Protein AF-A0A2J8NQ14-F1 (afdb_monomer)

Sequence (183 aa):
GMSDPRAGGDATDSSQTALDNKASLLHSMPTHSSPRSRDYNPYNYSDSISPFNKSALKEAMFDDDADQFPDDLSLDHSDLVAELLKELSNHNERVEERKIALYELMKLTQEESFSVWDEHFKTILLLLLETLGDKEPTIRALALKVLREILRHQPARFKNYAELTVMKTLEAHKDPHKEVDTQ

Structure (mmCIF, N/CA/C/O backbone):
data_AF-A0A2J8NQ14-F1
#
_entry.id   AF-A0A2J8NQ14-F1
#
loop_
_atom_site.group_PDB
_atom_site.id
_atom_site.type_symbol
_atom_site.label_atom_id
_atom_site.label_alt_id
_atom_site.label_comp_id
_atom_site.label_asym_id
_atom_site.label_entity_id
_atom_site.label_seq_id
_atom_site.pdbx_PDB_ins_code
_atom_site.Cartn_x
_atom_site.Cartn_y
_atom_site.Cartn_z
_atom_site.occupancy
_atom_site.B_iso_or_equiv
_atom_site.auth_seq_id
_atom_site.auth_comp_id
_atom_site.auth_asym_id
_atom_site.auth_atom_id
_atom_site.pdbx_PDB_model_num
ATOM 1 N N . GLY A 1 1 ? -56.541 -23.244 -38.884 1.00 39.00 1 GLY A N 1
ATOM 2 C CA . GLY A 1 1 ? -56.784 -22.861 -40.282 1.00 39.00 1 GLY A CA 1
ATOM 3 C C . GLY A 1 1 ? -55.466 -22.438 -40.870 1.00 39.00 1 GLY A C 1
ATOM 4 O O . GLY A 1 1 ? -54.874 -21.505 -40.349 1.00 39.00 1 GLY A O 1
ATOM 5 N N . MET A 1 2 ? -54.982 -23.198 -41.849 1.00 44.19 2 MET A N 1
ATOM 6 C CA . MET A 1 2 ? -53.813 -22.869 -42.659 1.00 44.19 2 MET A CA 1
ATOM 7 C C . MET A 1 2 ? -54.077 -21.640 -43.531 1.00 44.19 2 MET A C 1
ATOM 9 O O . MET A 1 2 ? -55.190 -21.515 -44.035 1.00 44.19 2 MET A O 1
ATOM 13 N N . SER A 1 3 ? -53.028 -20.856 -43.796 1.00 42.38 3 SER A N 1
ATOM 14 C CA . SER A 1 3 ? -52.685 -20.403 -45.154 1.00 42.38 3 SER A CA 1
ATOM 15 C C . SER A 1 3 ? -51.372 -19.610 -45.157 1.00 42.38 3 SER A C 1
ATOM 17 O O . SER A 1 3 ? -51.338 -18.458 -44.735 1.00 42.38 3 SER A O 1
ATOM 19 N N . ASP A 1 4 ? -50.321 -20.252 -45.665 1.00 43.66 4 ASP A N 1
ATOM 20 C CA . ASP A 1 4 ? -49.254 -19.627 -46.462 1.00 43.66 4 ASP A CA 1
ATOM 21 C C . ASP A 1 4 ? -49.759 -19.562 -47.924 1.00 43.66 4 ASP A C 1
ATOM 23 O O . ASP A 1 4 ? -50.559 -20.435 -48.298 1.00 43.66 4 ASP A O 1
ATOM 27 N N . PRO A 1 5 ? -49.350 -18.583 -48.762 1.00 53.75 5 PRO A N 1
ATOM 28 C CA . PRO A 1 5 ? -48.254 -18.891 -49.691 1.00 53.75 5 PRO A CA 1
ATOM 29 C C . PRO A 1 5 ? -47.369 -17.699 -50.141 1.00 53.75 5 PRO A C 1
ATOM 31 O O . PRO A 1 5 ? -47.826 -16.703 -50.692 1.00 53.75 5 PRO A O 1
ATOM 34 N N . ARG A 1 6 ? -46.055 -17.895 -50.010 1.00 45.25 6 ARG A N 1
ATOM 35 C CA . ARG A 1 6 ? -44.965 -17.717 -51.002 1.00 45.25 6 ARG A CA 1
ATOM 36 C C . ARG A 1 6 ? -45.265 -17.031 -52.365 1.00 45.25 6 ARG A C 1
ATOM 38 O O . ARG A 1 6 ? -45.856 -17.644 -53.249 1.00 45.25 6 ARG A O 1
ATOM 45 N N . ALA A 1 7 ? -44.623 -15.879 -52.596 1.00 42.41 7 ALA A N 1
ATOM 46 C CA . ALA A 1 7 ? -44.039 -15.377 -53.863 1.00 42.41 7 ALA A CA 1
ATOM 47 C C . ALA A 1 7 ? -43.125 -14.179 -53.489 1.00 42.41 7 ALA A C 1
ATOM 49 O O . ALA A 1 7 ? -43.534 -13.380 -52.661 1.00 42.41 7 ALA A O 1
ATOM 50 N N . GLY A 1 8 ? -41.881 -13.960 -53.923 1.00 37.38 8 GLY A N 1
ATOM 51 C CA . GLY A 1 8 ? -41.098 -14.458 -55.049 1.00 37.38 8 GLY A CA 1
ATOM 52 C C . GLY A 1 8 ? -40.566 -13.257 -55.854 1.00 37.38 8 GLY A C 1
ATOM 53 O O . GLY A 1 8 ? -41.328 -12.714 -56.642 1.00 37.38 8 GLY A O 1
ATOM 54 N N . GLY A 1 9 ? -39.283 -12.895 -55.676 1.00 35.97 9 GLY A N 1
ATOM 55 C CA . GLY A 1 9 ? -38.527 -11.898 -56.475 1.00 35.97 9 GLY A CA 1
ATOM 56 C C . GLY A 1 9 ? -38.680 -10.446 -55.994 1.00 35.97 9 GLY A C 1
ATOM 57 O O . GLY A 1 9 ? -39.693 -10.107 -55.403 1.00 35.97 9 GLY A O 1
ATOM 58 N N . ASP A 1 10 ? -37.750 -9.514 -56.171 1.00 37.16 10 ASP A N 1
ATOM 59 C CA . ASP A 1 10 ? -36.418 -9.466 -56.782 1.00 37.16 10 ASP A CA 1
ATOM 60 C C . ASP A 1 10 ? -35.735 -8.181 -56.244 1.00 37.16 10 ASP A C 1
ATOM 62 O O . ASP A 1 10 ? -36.384 -7.329 -55.636 1.00 37.16 10 ASP A O 1
ATOM 66 N N . ALA A 1 11 ? -34.426 -8.093 -56.430 1.00 43.81 11 ALA A N 1
ATOM 67 C CA . ALA A 1 11 ? -33.472 -7.079 -56.001 1.00 43.81 11 ALA A CA 1
ATOM 68 C C . ALA A 1 11 ? -33.943 -5.611 -55.916 1.00 43.81 11 ALA A C 1
ATOM 70 O O . ALA A 1 11 ? -34.445 -5.052 -56.887 1.00 43.81 11 ALA A O 1
ATOM 71 N N . THR A 1 12 ? -33.549 -4.929 -54.831 1.00 46.28 12 THR A N 1
ATOM 72 C CA . THR A 1 12 ? -33.036 -3.550 -54.915 1.00 46.28 12 THR A CA 1
ATOM 73 C C . THR A 1 12 ? -31.874 -3.351 -53.945 1.00 46.28 12 THR A C 1
ATOM 75 O O . THR A 1 12 ? -32.014 -3.470 -52.730 1.00 46.28 12 THR A O 1
ATOM 78 N N . ASP A 1 13 ? -30.735 -3.066 -54.560 1.00 41.72 13 ASP A N 1
ATOM 79 C CA . ASP A 1 13 ? -29.428 -2.678 -54.051 1.00 41.72 13 ASP A CA 1
ATOM 80 C C . ASP A 1 13 ? -29.506 -1.601 -52.950 1.00 41.72 13 ASP A C 1
ATOM 82 O O . ASP A 1 13 ? -29.883 -0.455 -53.196 1.00 41.72 13 ASP A O 1
ATOM 86 N N . SER A 1 14 ? -29.161 -1.977 -51.714 1.00 43.03 14 SER A N 1
ATOM 87 C CA . SER A 1 14 ? -28.943 -1.026 -50.623 1.00 43.03 14 SER A CA 1
ATOM 88 C C . SER A 1 14 ? -27.528 -0.485 -50.778 1.00 43.03 14 SER A C 1
ATOM 90 O O . SER A 1 14 ? -26.556 -1.092 -50.329 1.00 43.03 14 SER A O 1
ATOM 92 N N . SER A 1 15 ? -27.424 0.653 -51.457 1.00 46.12 15 SER A N 1
ATOM 93 C CA . SER A 1 15 ? -26.173 1.363 -51.680 1.00 46.12 15 SER A CA 1
ATOM 94 C C . SER A 1 15 ? -25.494 1.712 -50.353 1.00 46.12 15 SER A C 1
ATOM 96 O O . SER A 1 15 ? -25.900 2.616 -49.626 1.00 46.12 15 SER A O 1
ATOM 98 N N . GLN A 1 16 ? -24.461 0.932 -50.049 1.00 49.94 16 GLN A N 1
ATOM 99 C CA . GLN A 1 16 ? -23.164 1.329 -49.517 1.00 49.94 16 GLN A CA 1
ATOM 100 C C . GLN A 1 16 ? -23.079 2.781 -48.994 1.00 49.94 16 GLN A C 1
ATOM 102 O O . GLN A 1 16 ? -22.789 3.712 -49.745 1.00 49.94 16 GLN A O 1
ATOM 107 N N . THR A 1 17 ? -23.220 2.979 -47.682 1.00 49.88 17 THR A N 1
ATOM 108 C CA . THR A 1 17 ? -22.654 4.161 -47.016 1.00 49.88 17 THR A CA 1
ATOM 109 C C . THR A 1 17 ? -21.134 4.018 -47.034 1.00 49.88 17 THR A C 1
ATOM 111 O O . THR A 1 17 ? -20.556 3.263 -46.249 1.00 49.88 17 THR A O 1
ATOM 114 N N . ALA A 1 18 ? -20.502 4.668 -48.010 1.00 47.50 18 ALA A N 1
ATOM 115 C CA . ALA A 1 18 ? -19.058 4.736 -48.156 1.00 47.50 18 ALA A CA 1
ATOM 116 C C . ALA A 1 18 ? -18.426 5.489 -46.975 1.00 47.50 18 ALA A C 1
ATOM 118 O O . ALA A 1 18 ? -18.949 6.483 -46.482 1.00 47.50 18 ALA A O 1
ATOM 119 N N . LEU A 1 19 ? -17.297 4.957 -46.519 1.00 55.38 19 LEU A N 1
ATOM 120 C CA . LEU A 1 19 ? -16.451 5.498 -45.468 1.00 55.38 19 LEU A CA 1
ATOM 121 C C . LEU A 1 19 ? -15.740 6.757 -45.983 1.00 55.38 19 LEU A C 1
ATOM 123 O O . LEU A 1 19 ? -14.807 6.652 -46.778 1.00 55.38 19 LEU A O 1
ATOM 127 N N . ASP A 1 20 ? -16.121 7.932 -45.488 1.00 52.69 20 ASP A N 1
ATOM 128 C CA . ASP A 1 20 ? -15.384 9.178 -45.723 1.00 52.69 20 ASP A CA 1
ATOM 129 C C . ASP A 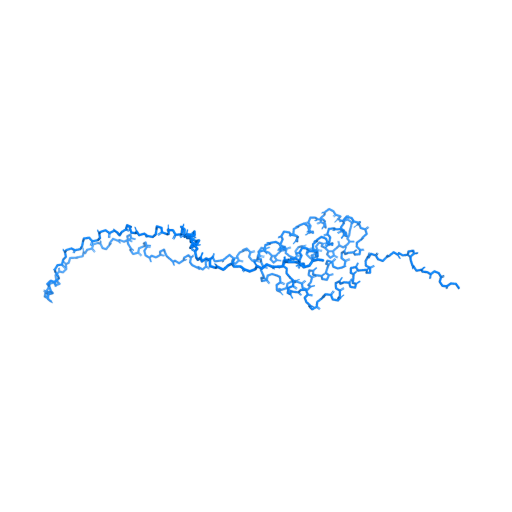1 20 ? -14.167 9.284 -44.787 1.00 52.69 20 ASP A C 1
ATOM 131 O O . ASP A 1 20 ? -14.058 10.176 -43.951 1.00 52.69 20 ASP A O 1
ATOM 135 N N . ASN A 1 21 ? -13.208 8.369 -44.948 1.00 52.16 21 ASN A N 1
ATOM 136 C CA . ASN A 1 21 ? -11.845 8.542 -44.443 1.00 52.16 21 ASN A CA 1
ATOM 137 C C . ASN A 1 21 ? -10.983 9.139 -45.556 1.00 52.16 21 ASN A C 1
ATOM 139 O O . ASN A 1 21 ? -10.156 8.455 -46.162 1.00 52.16 21 ASN A O 1
ATOM 143 N N . LYS A 1 22 ? -11.167 10.432 -45.842 1.00 49.19 22 LYS A N 1
ATOM 144 C CA . LYS A 1 22 ? -10.236 11.159 -46.707 1.00 49.19 22 LYS A CA 1
ATOM 145 C C . LYS A 1 22 ? -9.132 11.776 -45.856 1.00 49.19 22 LYS A C 1
ATOM 147 O O . LYS A 1 22 ? -9.208 12.917 -45.411 1.00 49.19 22 LYS A O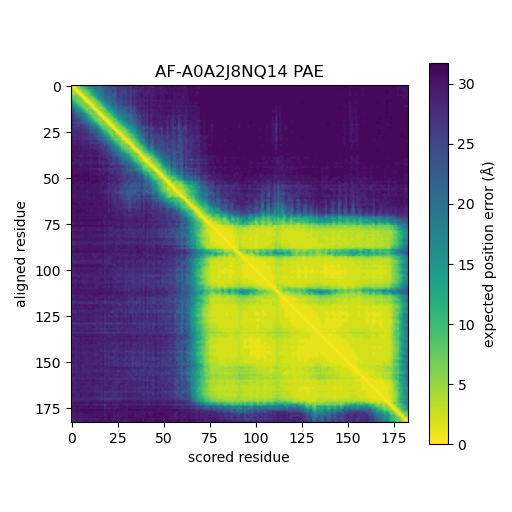 1
ATOM 152 N N . ALA A 1 23 ? -8.093 10.975 -45.646 1.00 51.62 23 ALA A N 1
ATOM 153 C CA . ALA A 1 23 ? -6.773 11.455 -45.292 1.00 51.62 23 ALA A CA 1
ATOM 154 C C . ALA A 1 23 ? -6.333 12.509 -46.324 1.00 51.62 23 ALA A C 1
ATOM 156 O O . ALA A 1 23 ? -5.994 12.172 -47.457 1.00 51.62 23 ALA A O 1
ATOM 157 N N . SER A 1 24 ? -6.317 13.784 -45.934 1.00 50.00 24 SER A N 1
ATOM 158 C CA . SER A 1 24 ? -5.508 14.803 -46.610 1.00 50.00 24 SER A CA 1
ATOM 159 C C . SER A 1 24 ? -4.048 14.613 -46.201 1.00 50.00 24 SER A C 1
ATOM 161 O O . SER A 1 24 ? -3.457 15.426 -45.502 1.00 50.00 24 SER A O 1
ATOM 163 N N . LEU A 1 25 ? -3.458 13.502 -46.631 1.00 55.62 25 LEU A N 1
ATOM 164 C CA . LEU A 1 25 ? -2.046 13.497 -46.974 1.00 55.62 25 LEU A CA 1
ATOM 165 C C . LEU A 1 25 ? -1.989 14.120 -48.359 1.00 55.62 25 LEU A C 1
ATOM 167 O O . LEU A 1 25 ? -2.663 13.604 -49.238 1.00 55.62 25 LEU A O 1
ATOM 171 N N . LEU A 1 26 ? -1.266 15.226 -48.530 1.00 55.34 26 LEU A N 1
ATOM 172 C CA . LEU A 1 26 ? -0.371 15.476 -49.667 1.00 55.34 26 LEU A CA 1
ATOM 173 C C . LEU A 1 26 ? 0.168 16.926 -49.628 1.00 55.34 26 LEU A C 1
ATOM 175 O O . LEU A 1 26 ? -0.521 17.879 -49.971 1.00 55.34 26 LEU A O 1
ATOM 179 N N . HIS A 1 27 ? 1.461 17.008 -49.294 1.00 43.50 27 HIS A N 1
ATOM 180 C CA . HIS A 1 27 ? 2.500 17.813 -49.952 1.00 43.50 27 HIS A CA 1
ATOM 181 C C . HIS A 1 27 ? 2.498 19.350 -49.830 1.00 43.50 27 HIS A C 1
ATOM 183 O O . HIS A 1 27 ? 1.957 20.054 -50.678 1.00 43.50 27 HIS A O 1
ATOM 189 N N . SER A 1 28 ? 3.351 19.874 -48.941 1.00 45.44 28 SER A N 1
ATOM 190 C CA . SER A 1 28 ? 4.257 20.960 -49.338 1.00 45.44 28 SER A CA 1
ATOM 191 C C . SER A 1 28 ? 5.690 20.416 -49.356 1.00 45.44 28 SER A C 1
ATOM 193 O O . SER A 1 28 ? 6.312 20.149 -48.333 1.00 45.44 28 SER A O 1
ATOM 195 N N . MET A 1 29 ? 6.197 20.153 -50.558 1.00 55.50 29 MET A N 1
ATOM 196 C CA . MET A 1 29 ? 7.618 19.894 -50.774 1.00 55.50 29 MET A CA 1
ATOM 197 C C . MET A 1 29 ? 8.327 21.254 -50.829 1.00 55.50 29 MET A C 1
ATOM 199 O O . MET A 1 29 ? 7.895 22.102 -51.616 1.00 55.50 29 MET A O 1
ATOM 203 N N . PRO A 1 30 ? 9.403 21.501 -50.061 1.00 48.00 30 PRO A N 1
ATOM 204 C CA . PRO A 1 30 ? 10.229 22.678 -50.274 1.00 48.00 30 PRO A CA 1
ATOM 205 C C . PRO A 1 30 ? 10.947 22.531 -51.615 1.00 48.00 30 PRO A C 1
ATOM 207 O O . PRO A 1 30 ? 11.667 21.562 -51.861 1.00 48.00 30 PRO A O 1
ATOM 210 N N . THR A 1 31 ? 10.750 23.497 -52.504 1.00 47.47 31 THR A N 1
ATOM 211 C CA . THR A 1 31 ? 11.467 23.603 -53.772 1.00 47.47 31 THR A CA 1
ATOM 212 C C . THR A 1 31 ? 12.950 23.878 -53.509 1.00 47.47 31 THR A C 1
ATOM 214 O O . THR A 1 31 ? 13.367 25.031 -53.427 1.00 47.47 31 THR A O 1
ATOM 217 N N . HIS A 1 32 ? 13.769 22.831 -53.394 1.00 46.06 32 HIS A N 1
ATOM 218 C CA . HIS A 1 32 ? 15.221 22.956 -53.508 1.00 46.06 32 HIS A CA 1
ATOM 219 C C . HIS A 1 32 ? 15.595 23.101 -54.985 1.00 46.06 32 HIS A C 1
ATOM 221 O O . HIS A 1 32 ? 15.871 22.133 -55.691 1.00 46.06 32 HIS A O 1
ATOM 227 N N . SER A 1 33 ? 15.609 24.341 -55.469 1.00 43.16 33 SER A N 1
ATOM 228 C CA . SER A 1 33 ? 16.285 24.688 -56.713 1.00 43.16 33 SER A CA 1
ATOM 229 C C . SER A 1 33 ? 17.796 24.552 -56.508 1.00 43.16 33 SER A C 1
ATOM 231 O O . SER A 1 33 ? 18.429 25.412 -55.897 1.00 43.16 33 SER A O 1
ATOM 233 N N . SER A 1 34 ? 18.369 23.465 -57.015 1.00 51.47 34 SER A N 1
ATOM 234 C CA . SER A 1 34 ? 19.812 23.281 -57.151 1.00 51.47 34 SER A CA 1
ATOM 235 C C . SER A 1 34 ? 20.180 23.439 -58.625 1.00 51.47 34 SER A C 1
ATOM 237 O O . SER A 1 34 ? 19.764 22.606 -59.430 1.00 51.47 34 SER A O 1
ATOM 239 N N . PRO A 1 35 ? 20.937 24.477 -59.023 1.00 51.56 35 PRO A N 1
ATOM 240 C CA . PRO A 1 35 ? 21.493 24.534 -60.358 1.00 51.56 35 PRO A CA 1
ATOM 241 C C . PRO A 1 35 ? 23.009 24.618 -60.253 1.00 51.56 35 PRO A C 1
ATOM 243 O O . PRO A 1 35 ? 23.566 25.712 -60.249 1.00 51.56 35 PRO A O 1
ATOM 246 N N . ARG A 1 36 ? 23.700 23.480 -60.174 1.00 53.09 36 ARG A N 1
ATOM 247 C CA . ARG A 1 36 ? 25.120 23.439 -60.543 1.00 53.09 36 ARG A CA 1
ATOM 248 C C . ARG A 1 36 ? 25.426 22.158 -61.300 1.00 53.09 36 ARG A C 1
ATOM 250 O O . ARG A 1 36 ? 25.658 21.111 -60.701 1.00 53.09 36 ARG A O 1
ATOM 257 N N . SER A 1 37 ? 25.439 22.279 -62.628 1.00 49.88 37 SER A N 1
ATOM 258 C CA . SER A 1 37 ? 26.222 21.420 -63.512 1.00 49.88 37 SER A CA 1
ATOM 259 C C . SER A 1 37 ? 27.626 21.315 -62.926 1.00 49.88 37 SER A C 1
ATOM 261 O O . SER A 1 37 ? 28.330 22.315 -62.787 1.00 49.88 37 SER A O 1
ATOM 263 N N . ARG A 1 38 ? 27.984 20.124 -62.453 1.00 57.12 38 ARG A N 1
ATOM 264 C CA . ARG A 1 38 ? 29.279 19.863 -61.836 1.00 57.12 38 ARG A CA 1
ATOM 265 C C . ARG A 1 38 ? 30.217 19.366 -62.926 1.00 57.12 38 ARG A C 1
ATOM 267 O O . ARG A 1 38 ? 30.407 1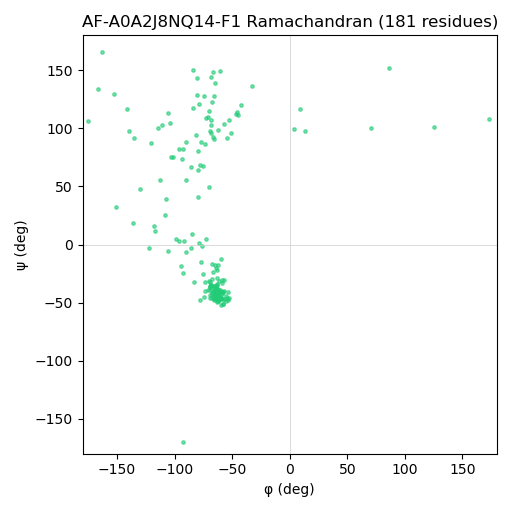8.164 -63.075 1.00 57.12 38 ARG A O 1
ATOM 274 N N . ASP A 1 39 ? 30.785 20.300 -63.679 1.00 50.91 39 ASP A N 1
ATOM 275 C CA . ASP A 1 39 ? 31.936 20.016 -64.532 1.00 50.91 39 ASP A CA 1
ATOM 276 C C . ASP A 1 39 ? 33.130 19.725 -63.612 1.00 50.91 39 ASP A C 1
ATOM 278 O O . ASP A 1 39 ? 33.635 20.596 -62.899 1.00 50.91 39 ASP A O 1
ATOM 282 N N . TYR A 1 40 ? 33.521 18.455 -63.530 1.00 47.72 40 TYR A N 1
ATOM 283 C CA . TYR A 1 40 ? 34.636 18.011 -62.700 1.00 47.72 40 TYR A CA 1
ATOM 284 C C . TYR A 1 40 ? 35.956 18.464 -63.339 1.00 47.72 40 TYR A C 1
ATOM 286 O O . TYR A 1 40 ? 36.354 17.938 -64.375 1.00 47.72 40 TYR A O 1
ATOM 294 N N . ASN A 1 41 ? 36.629 19.440 -62.722 1.00 48.75 41 ASN A N 1
ATOM 295 C CA . ASN A 1 41 ? 37.935 19.942 -63.153 1.00 48.75 41 ASN A CA 1
ATOM 296 C C . ASN A 1 41 ? 39.014 19.613 -62.088 1.00 48.75 41 ASN A C 1
ATOM 298 O O . ASN A 1 41 ? 39.086 20.304 -61.069 1.00 48.75 41 ASN A O 1
ATOM 302 N N . PRO A 1 42 ? 39.837 18.560 -62.279 1.00 51.22 42 PRO A N 1
ATOM 303 C CA . PRO A 1 42 ? 40.745 18.030 -61.254 1.00 51.22 42 PRO A CA 1
ATOM 304 C C . PRO A 1 42 ? 41.993 18.876 -60.931 1.00 51.22 42 PRO A C 1
ATOM 306 O O . PRO A 1 42 ? 42.812 18.440 -60.127 1.00 51.22 42 PRO A O 1
ATOM 309 N N . TYR A 1 43 ? 42.155 20.074 -61.504 1.00 47.22 43 TYR A N 1
ATOM 310 C CA . TYR A 1 43 ? 43.365 20.895 -61.321 1.00 47.22 43 TYR A CA 1
ATOM 311 C C . TYR A 1 43 ? 43.156 22.252 -60.635 1.00 47.22 43 TYR A C 1
ATOM 313 O O . TYR A 1 43 ? 44.083 23.055 -60.606 1.00 47.22 43 TYR A O 1
ATOM 321 N N . ASN A 1 44 ? 41.990 22.526 -60.041 1.00 50.31 44 ASN A N 1
ATOM 322 C CA . ASN A 1 44 ? 41.716 23.839 -59.440 1.00 50.31 44 ASN A CA 1
ATOM 323 C C . ASN A 1 44 ? 41.587 23.817 -57.908 1.00 50.31 44 ASN A C 1
ATOM 325 O O . ASN A 1 44 ? 40.585 24.265 -57.357 1.00 50.31 44 ASN A O 1
ATOM 329 N N . TYR A 1 45 ? 42.611 23.309 -57.221 1.00 49.38 45 TYR A N 1
ATOM 330 C CA . TYR A 1 45 ? 42.812 23.560 -55.790 1.00 49.38 45 TYR A CA 1
ATOM 331 C C . TYR A 1 45 ? 43.895 24.632 -55.623 1.00 49.38 45 TYR A C 1
ATOM 333 O O . TYR A 1 45 ? 45.041 24.343 -55.296 1.00 49.38 45 TYR A O 1
ATOM 341 N N . SER A 1 46 ? 43.535 25.889 -55.885 1.00 47.00 46 SER A N 1
ATOM 342 C CA . SER A 1 46 ? 44.273 27.025 -55.335 1.00 47.00 46 SER A CA 1
ATOM 343 C C . SER A 1 46 ? 43.452 27.605 -54.192 1.00 47.00 46 SER A C 1
ATOM 345 O O . SER A 1 46 ? 42.412 28.223 -54.413 1.00 47.00 46 SER A O 1
ATOM 347 N N . ASP A 1 47 ? 43.926 27.303 -52.991 1.00 52.41 47 ASP A N 1
ATOM 348 C CA . ASP A 1 47 ? 43.699 27.967 -51.714 1.00 52.41 47 ASP A CA 1
ATOM 349 C C . ASP A 1 47 ? 42.709 29.147 -51.727 1.00 52.41 47 ASP A C 1
ATOM 351 O O . ASP A 1 47 ? 43.032 30.288 -52.055 1.00 52.41 47 ASP A O 1
ATOM 355 N N . SER A 1 48 ? 41.480 28.869 -51.307 1.00 46.50 48 SER A N 1
ATOM 356 C CA . SER A 1 48 ? 40.580 29.896 -50.802 1.00 46.50 48 SER A CA 1
ATOM 357 C C . SER A 1 48 ? 39.937 29.343 -49.543 1.00 46.50 48 SER A C 1
ATOM 359 O O . SER A 1 48 ? 38.933 28.630 -49.596 1.00 46.50 48 SER A O 1
ATOM 361 N N . ILE A 1 49 ? 40.584 29.633 -48.415 1.00 56.16 49 ILE A N 1
ATOM 362 C CA . ILE A 1 49 ? 40.093 29.431 -47.054 1.00 56.16 49 ILE A CA 1
ATOM 363 C C . ILE A 1 49 ? 38.703 30.067 -46.963 1.00 56.16 49 ILE A C 1
ATOM 365 O O . ILE A 1 49 ? 38.546 31.274 -46.787 1.00 56.16 49 ILE A O 1
ATOM 369 N N . SER A 1 50 ? 37.678 29.239 -47.146 1.00 50.47 50 SER A N 1
ATOM 370 C CA . SER A 1 50 ? 36.299 29.600 -46.861 1.00 50.47 50 SER A CA 1
ATOM 371 C C . SER A 1 50 ? 36.147 29.582 -45.341 1.00 50.47 50 SER A C 1
ATOM 373 O O . SER A 1 50 ? 36.521 28.581 -44.719 1.00 50.47 50 SER A O 1
ATOM 375 N N . PRO A 1 51 ? 35.635 30.649 -44.702 1.00 48.12 51 PRO A N 1
ATOM 376 C CA . PRO A 1 51 ? 35.230 30.566 -43.315 1.00 48.12 51 PRO A CA 1
ATOM 377 C C . PRO A 1 51 ? 34.030 29.626 -43.283 1.00 48.12 51 PRO A C 1
ATOM 379 O O . PRO A 1 51 ? 32.891 30.039 -43.493 1.00 48.12 51 PRO A O 1
ATOM 382 N N . PHE A 1 52 ? 34.303 28.338 -43.065 1.00 53.38 52 PHE A N 1
ATOM 383 C CA . PHE A 1 52 ? 33.301 27.376 -42.645 1.00 53.38 52 PHE A CA 1
ATOM 384 C C . PHE A 1 52 ? 32.461 28.069 -41.584 1.00 53.38 52 PHE A C 1
ATOM 386 O O . PHE A 1 52 ? 33.000 28.567 -40.590 1.00 53.38 52 PHE A O 1
ATOM 393 N N . ASN A 1 53 ? 31.163 28.187 -41.854 1.00 54.06 53 ASN A N 1
ATOM 394 C CA . ASN A 1 53 ? 30.238 28.820 -40.940 1.00 54.06 53 ASN A CA 1
ATOM 395 C C . ASN A 1 53 ? 30.273 27.970 -39.668 1.00 54.06 53 ASN A C 1
ATOM 397 O O . ASN A 1 53 ? 29.697 26.885 -39.621 1.00 54.06 53 ASN A O 1
ATOM 401 N N . LYS A 1 54 ? 31.048 28.411 -38.668 1.00 53.47 54 LYS A N 1
ATOM 402 C CA . LYS A 1 54 ? 31.252 27.698 -37.398 1.00 53.47 54 LYS A CA 1
ATOM 403 C C . LYS A 1 54 ? 29.933 27.498 -36.647 1.00 53.47 54 LYS A C 1
ATOM 405 O O . LYS A 1 54 ? 29.897 26.722 -35.701 1.00 53.47 54 LYS A O 1
ATOM 410 N N . SER A 1 55 ? 28.865 28.174 -37.073 1.00 54.41 55 SER A N 1
ATOM 411 C CA . SER A 1 55 ? 27.496 27.901 -36.654 1.00 54.41 55 SER A CA 1
ATOM 412 C C . SER A 1 55 ? 27.001 26.530 -37.121 1.00 54.41 55 SER A C 1
ATOM 414 O O . SER A 1 55 ? 26.497 25.791 -36.293 1.00 54.41 55 SER A O 1
ATOM 416 N N . ALA A 1 56 ? 27.224 26.133 -38.378 1.00 56.94 56 ALA A N 1
ATOM 417 C CA . ALA A 1 56 ? 26.677 24.893 -38.941 1.00 56.94 56 ALA A CA 1
ATOM 418 C C . ALA A 1 56 ? 27.291 23.624 -38.323 1.00 56.94 56 ALA A C 1
ATOM 420 O O . ALA A 1 56 ? 26.600 22.631 -38.127 1.00 56.94 56 ALA A O 1
ATOM 421 N N . LEU A 1 57 ? 28.582 23.659 -37.967 1.00 58.31 57 LEU A N 1
ATOM 422 C CA . LEU A 1 57 ? 29.231 22.545 -37.264 1.00 58.31 57 LEU A CA 1
ATOM 423 C C . LEU A 1 57 ? 28.833 22.484 -35.779 1.00 58.31 57 LEU A C 1
ATOM 425 O O . LEU A 1 57 ? 28.879 21.417 -35.187 1.00 58.31 57 LEU A O 1
ATOM 429 N N . LYS A 1 58 ? 28.431 23.617 -35.185 1.00 52.59 58 LYS A N 1
ATOM 430 C CA . LYS A 1 58 ? 27.948 23.690 -33.798 1.00 52.59 58 LYS A CA 1
ATOM 431 C C . LYS A 1 58 ? 26.468 23.311 -33.685 1.00 52.59 58 LYS A C 1
ATOM 433 O O . LYS A 1 58 ? 26.074 22.740 -32.682 1.00 52.59 58 LYS A O 1
ATOM 438 N N . GLU A 1 59 ? 25.676 23.601 -34.713 1.00 53.16 59 GLU A N 1
ATOM 439 C CA . GLU A 1 59 ? 24.254 23.250 -34.827 1.00 53.16 59 GLU A CA 1
ATOM 440 C C . GLU A 1 59 ? 24.061 21.751 -35.103 1.00 53.16 59 GLU A C 1
ATOM 442 O O . GLU A 1 59 ? 23.14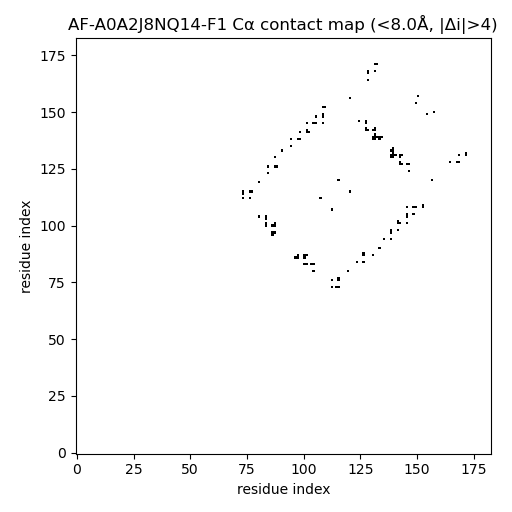9 21.146 -34.559 1.00 53.16 59 GLU A O 1
ATOM 447 N N . ALA A 1 60 ? 24.993 21.114 -35.822 1.00 54.00 60 ALA A N 1
ATOM 448 C CA . ALA A 1 60 ? 25.025 19.659 -36.005 1.00 54.00 60 ALA A CA 1
ATOM 449 C C . ALA A 1 60 ? 25.544 18.868 -34.780 1.00 54.00 60 ALA A C 1
ATOM 451 O O . ALA A 1 60 ? 25.617 17.644 -34.840 1.00 54.00 60 ALA A O 1
ATOM 452 N N . MET A 1 61 ? 25.932 19.544 -33.691 1.00 57.03 61 MET A N 1
ATOM 453 C CA . MET A 1 61 ? 26.277 18.910 -32.408 1.00 57.03 61 MET A CA 1
ATOM 454 C C . MET A 1 61 ? 25.119 18.945 -31.398 1.00 57.03 61 MET A C 1
ATOM 456 O O . MET A 1 61 ? 25.304 18.526 -30.260 1.00 57.03 61 MET A O 1
ATOM 460 N N . PHE A 1 62 ? 23.940 19.431 -31.795 1.00 58.12 62 PHE A N 1
ATOM 461 C CA . PHE A 1 62 ? 22.717 19.329 -31.001 1.00 58.12 62 PHE A CA 1
ATOM 462 C C . PHE A 1 62 ? 21.832 18.227 -31.576 1.00 58.12 62 PHE A C 1
ATOM 464 O O . PHE A 1 62 ? 20.860 18.503 -32.269 1.00 58.12 62 PHE A O 1
ATOM 471 N N . ASP A 1 63 ? 22.219 16.981 -31.318 1.00 57.31 63 ASP A N 1
ATOM 472 C CA . ASP A 1 63 ? 21.290 15.843 -31.359 1.00 57.31 63 ASP A CA 1
ATOM 473 C C . ASP A 1 63 ? 21.738 14.740 -30.378 1.00 57.31 63 ASP A C 1
ATOM 475 O O . ASP A 1 63 ? 21.569 13.551 -30.623 1.00 57.31 63 ASP A O 1
ATOM 479 N N . ASP A 1 64 ? 22.356 15.153 -29.263 1.00 52.88 64 ASP A N 1
ATOM 480 C CA . ASP A 1 64 ? 22.739 14.289 -28.133 1.00 52.88 64 ASP A CA 1
ATOM 481 C C . ASP A 1 64 ? 21.827 14.558 -26.921 1.00 52.88 64 ASP A C 1
ATOM 483 O O . ASP A 1 64 ? 22.267 14.625 -25.782 1.00 52.88 64 ASP A O 1
ATOM 487 N N . ASP A 1 65 ? 20.536 14.775 -27.188 1.00 57.31 65 ASP A N 1
ATOM 488 C CA . ASP A 1 65 ? 19.461 14.822 -26.182 1.00 57.31 65 ASP A CA 1
ATOM 489 C C . ASP A 1 65 ? 18.561 13.573 -26.297 1.00 57.31 65 ASP A C 1
ATOM 491 O O . ASP A 1 65 ? 17.383 13.585 -25.945 1.00 57.31 65 ASP A O 1
ATOM 495 N N . ALA A 1 66 ? 19.108 12.471 -26.821 1.00 56.84 66 ALA A N 1
ATOM 496 C CA . ALA A 1 66 ? 18.381 11.213 -26.983 1.00 56.84 66 ALA A CA 1
ATOM 497 C C . ALA A 1 66 ? 18.490 10.267 -25.771 1.00 56.84 66 ALA A C 1
ATOM 499 O O . ALA A 1 66 ? 17.775 9.272 -25.753 1.00 56.84 66 ALA A O 1
ATOM 500 N N . ASP A 1 67 ? 19.310 10.580 -24.755 1.00 54.25 67 ASP A N 1
ATOM 501 C CA . ASP A 1 67 ? 19.559 9.682 -23.610 1.00 54.25 67 ASP A CA 1
ATOM 502 C C . ASP A 1 67 ? 19.551 10.362 -22.218 1.00 54.25 67 ASP A C 1
ATOM 504 O O . ASP A 1 67 ? 20.000 9.768 -21.242 1.00 54.25 67 ASP A O 1
ATOM 508 N N . GLN A 1 68 ? 18.973 11.561 -22.053 1.00 54.84 68 GLN A N 1
ATOM 509 C CA . GLN A 1 68 ? 18.547 12.037 -20.718 1.00 54.84 68 GLN A CA 1
ATOM 510 C C . GLN A 1 68 ? 17.103 11.610 -20.434 1.00 54.84 68 GLN A C 1
ATOM 512 O O . GLN A 1 68 ? 16.220 12.417 -20.143 1.00 54.84 68 GLN A O 1
ATOM 517 N N . PHE A 1 69 ? 16.846 10.307 -20.528 1.00 51.47 69 PHE A N 1
ATOM 518 C CA . PHE A 1 69 ? 15.701 9.742 -19.829 1.00 51.47 69 PHE A CA 1
ATOM 519 C C . PHE A 1 69 ? 15.981 9.815 -18.320 1.00 51.47 69 PHE A C 1
ATOM 521 O O . PHE A 1 69 ? 17.135 9.733 -17.901 1.00 51.47 69 PHE A O 1
ATOM 528 N N . PRO A 1 70 ? 14.958 10.064 -17.496 1.00 54.44 70 PRO A N 1
ATOM 529 C CA . PRO A 1 70 ? 15.137 10.622 -16.168 1.00 54.44 70 PRO A CA 1
ATOM 530 C C . PRO A 1 70 ? 15.577 9.551 -15.165 1.00 54.44 70 PRO A C 1
ATOM 532 O O . PRO A 1 70 ? 14.774 9.062 -14.371 1.00 54.44 70 PRO A O 1
ATOM 535 N N . ASP A 1 71 ? 16.864 9.217 -15.159 1.00 52.19 71 ASP A N 1
ATOM 536 C CA . ASP A 1 71 ? 17.461 8.447 -14.064 1.00 52.19 71 ASP A CA 1
ATOM 537 C C . ASP A 1 71 ? 17.249 9.170 -12.717 1.00 52.19 71 ASP A C 1
ATOM 539 O O . ASP A 1 71 ? 17.027 8.518 -11.697 1.00 52.19 71 ASP A O 1
ATOM 543 N N . ASP A 1 72 ? 17.191 10.508 -12.742 1.00 53.12 72 ASP A N 1
ATOM 544 C CA . ASP A 1 72 ? 16.904 11.377 -11.590 1.00 53.12 72 ASP A CA 1
ATOM 545 C C . ASP A 1 72 ? 15.515 11.102 -10.977 1.00 53.12 72 ASP A C 1
ATOM 547 O O . ASP A 1 72 ? 15.392 10.900 -9.772 1.00 53.12 72 ASP A O 1
ATOM 551 N N . LEU A 1 73 ? 14.471 10.945 -11.807 1.00 60.91 73 LEU A N 1
ATOM 552 C CA . LEU A 1 73 ? 13.119 10.640 -11.307 1.00 60.91 73 LEU A CA 1
ATOM 553 C C . LEU A 1 73 ? 13.022 9.223 -10.722 1.00 60.91 73 LEU A C 1
ATOM 555 O O . LEU A 1 73 ? 12.248 8.977 -9.798 1.00 60.91 73 LEU A O 1
ATOM 559 N N . SER A 1 74 ? 13.790 8.267 -11.255 1.00 61.06 74 SER A N 1
ATOM 560 C CA . SER A 1 74 ? 13.792 6.893 -10.739 1.00 61.06 74 SER A CA 1
ATOM 561 C C . SER A 1 74 ? 14.424 6.797 -9.345 1.00 61.06 74 SER A C 1
ATOM 563 O O . SER A 1 74 ? 13.925 6.057 -8.492 1.00 61.06 74 SER A O 1
ATOM 565 N N . LEU A 1 75 ? 15.475 7.587 -9.100 1.00 66.38 75 LEU A N 1
ATOM 566 C CA . LEU A 1 75 ? 16.145 7.685 -7.807 1.00 66.38 75 LEU A CA 1
ATOM 567 C C . LEU A 1 75 ? 15.224 8.338 -6.768 1.00 66.38 75 LEU A C 1
ATOM 569 O O . LEU A 1 75 ? 15.066 7.795 -5.673 1.00 66.38 75 LEU A O 1
ATOM 573 N N . ASP A 1 76 ? 14.518 9.403 -7.159 1.00 81.06 76 ASP A N 1
ATOM 574 C CA . ASP A 1 76 ? 13.513 10.065 -6.320 1.00 81.06 76 ASP A CA 1
ATOM 575 C C . ASP A 1 76 ? 12.404 9.099 -5.872 1.00 81.06 76 ASP A C 1
ATOM 577 O O . ASP A 1 76 ? 11.971 9.116 -4.716 1.00 81.06 76 ASP A O 1
ATOM 581 N N . HIS A 1 77 ? 11.948 8.209 -6.761 1.00 85.88 77 HIS A N 1
ATOM 582 C CA . HIS A 1 77 ? 10.937 7.212 -6.409 1.00 85.88 77 HIS A CA 1
ATOM 583 C C . HIS A 1 77 ? 11.456 6.145 -5.439 1.00 85.88 77 HIS A C 1
ATOM 585 O O . HIS A 1 77 ? 10.700 5.704 -4.571 1.00 85.88 77 HIS A O 1
ATOM 591 N N . SER A 1 78 ? 12.717 5.729 -5.558 1.00 88.50 78 SER A N 1
ATOM 592 C CA . SER A 1 78 ? 13.328 4.774 -4.626 1.00 88.50 78 SER A CA 1
ATOM 593 C C . SER A 1 78 ? 13.443 5.368 -3.218 1.00 88.50 78 SER A C 1
ATOM 595 O O . SER A 1 78 ? 13.023 4.741 -2.241 1.00 88.50 78 SER A O 1
ATOM 597 N N . ASP A 1 79 ? 13.942 6.601 -3.109 1.00 90.25 79 ASP A N 1
ATOM 598 C CA . ASP A 1 79 ? 14.061 7.306 -1.829 1.00 90.25 79 AS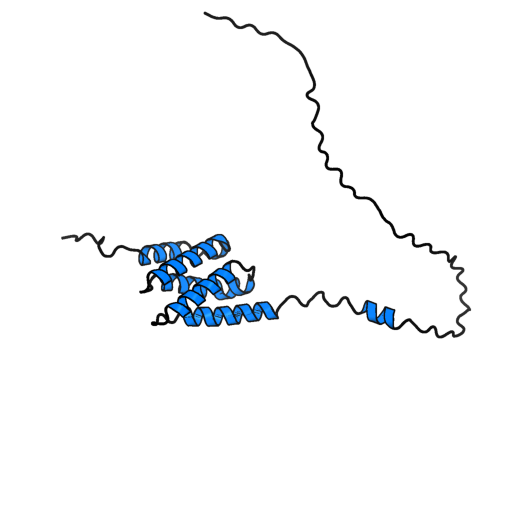P A CA 1
ATOM 599 C C . ASP A 1 79 ? 12.686 7.574 -1.202 1.00 90.25 79 ASP A C 1
ATOM 601 O O . ASP A 1 79 ? 12.487 7.363 0.000 1.00 90.25 79 ASP A O 1
ATOM 605 N N . LEU A 1 80 ? 11.698 7.942 -2.026 1.00 91.75 80 LEU A N 1
ATOM 606 C CA . LEU A 1 80 ? 10.309 8.053 -1.593 1.00 91.75 80 LEU A CA 1
ATOM 607 C C . LEU A 1 80 ? 9.808 6.720 -1.024 1.00 91.75 80 LEU A C 1
ATOM 609 O O . LEU A 1 80 ? 9.301 6.691 0.096 1.00 91.75 80 LEU A O 1
ATOM 613 N N . VAL A 1 81 ? 9.969 5.607 -1.747 1.00 92.88 81 VAL A N 1
ATOM 614 C CA . VAL A 1 81 ? 9.536 4.283 -1.270 1.00 92.88 81 VAL A CA 1
ATOM 615 C C . VAL A 1 81 ? 10.212 3.917 0.047 1.00 92.88 81 VAL A C 1
ATOM 617 O O . VAL A 1 81 ? 9.535 3.409 0.941 1.00 92.88 81 VAL A O 1
ATOM 620 N N . ALA A 1 82 ? 11.502 4.207 0.216 1.00 93.56 82 ALA A N 1
ATOM 621 C CA . ALA A 1 82 ? 12.210 3.936 1.463 1.00 93.56 82 ALA A CA 1
ATOM 622 C C . ALA A 1 82 ? 11.580 4.671 2.662 1.00 93.56 82 ALA A C 1
ATOM 624 O O . ALA A 1 82 ? 11.315 4.047 3.696 1.00 93.56 82 ALA A O 1
ATOM 625 N N . GLU A 1 83 ? 11.271 5.963 2.523 1.00 93.38 83 GLU A N 1
ATOM 626 C CA . GLU A 1 83 ? 10.622 6.729 3.594 1.00 93.38 83 GLU A CA 1
ATOM 627 C C . GLU A 1 83 ? 9.168 6.285 3.831 1.00 93.38 83 GLU A C 1
ATOM 629 O O . GLU A 1 83 ? 8.741 6.181 4.985 1.00 93.38 83 GLU A O 1
ATOM 634 N N . LEU A 1 84 ? 8.422 5.921 2.780 1.00 93.88 84 LEU A N 1
ATOM 635 C CA . LEU A 1 84 ? 7.070 5.363 2.916 1.00 93.88 84 LEU A CA 1
ATOM 636 C C . LEU A 1 84 ? 7.074 4.040 3.689 1.00 93.88 84 LEU A C 1
ATOM 638 O O . LEU A 1 84 ? 6.274 3.855 4.609 1.00 93.88 84 LEU A O 1
ATOM 642 N N . LEU A 1 85 ? 7.979 3.122 3.339 1.00 93.75 85 LEU A N 1
ATOM 643 C CA . LEU A 1 85 ? 8.117 1.829 4.010 1.00 93.75 85 LEU A CA 1
ATOM 644 C C . LEU A 1 85 ? 8.494 2.010 5.483 1.00 93.75 85 LEU A C 1
ATOM 646 O O . LEU A 1 85 ? 7.939 1.342 6.355 1.00 93.75 85 LEU A O 1
ATOM 650 N N . LYS A 1 86 ? 9.399 2.943 5.773 1.00 93.94 86 LYS A N 1
ATOM 651 C CA . LYS A 1 86 ? 9.814 3.279 7.134 1.00 93.94 86 LYS A CA 1
ATOM 652 C C . LYS A 1 86 ? 8.654 3.822 7.967 1.00 93.94 86 LYS A C 1
ATOM 654 O O . LYS A 1 86 ? 8.438 3.316 9.067 1.00 93.94 86 LYS A O 1
ATOM 659 N N . GLU A 1 87 ? 7.886 4.784 7.455 1.00 93.56 87 GLU A N 1
ATOM 660 C CA . GLU A 1 87 ? 6.746 5.346 8.193 1.00 93.56 87 GLU A CA 1
ATOM 661 C C . GLU A 1 87 ? 5.649 4.296 8.422 1.00 93.56 87 GLU A C 1
ATOM 663 O O . GLU A 1 87 ? 5.154 4.152 9.538 1.00 93.56 87 GLU A O 1
ATOM 668 N N . LEU A 1 88 ? 5.304 3.505 7.400 1.00 91.88 88 LEU A N 1
ATOM 669 C CA . LEU A 1 88 ? 4.256 2.484 7.501 1.00 91.88 88 LEU A CA 1
ATOM 670 C C . LEU A 1 88 ? 4.654 1.294 8.384 1.00 91.88 88 LEU A C 1
ATOM 672 O O . LEU A 1 88 ? 3.793 0.746 9.066 1.00 91.88 88 LEU A O 1
ATOM 676 N N . SER A 1 89 ? 5.942 0.933 8.435 1.00 91.69 89 SER A N 1
ATOM 677 C CA . SER A 1 89 ? 6.457 -0.089 9.368 1.00 91.69 89 SER A CA 1
ATOM 678 C C . SER A 1 89 ? 6.387 0.343 10.831 1.00 91.69 89 SER A C 1
ATOM 680 O O . SER A 1 89 ? 6.462 -0.477 11.748 1.00 91.69 89 SER A O 1
ATOM 682 N N . ASN A 1 90 ? 6.226 1.643 11.070 1.00 83.44 90 ASN A N 1
ATOM 683 C CA . ASN A 1 90 ? 6.167 2.213 12.395 1.00 83.44 90 ASN A CA 1
ATOM 684 C C . ASN A 1 90 ? 4.702 2.371 12.817 1.00 83.44 90 ASN A C 1
ATOM 686 O O . ASN A 1 90 ? 4.127 3.451 12.710 1.00 83.44 90 ASN A O 1
ATOM 690 N N . HIS A 1 91 ? 4.089 1.291 13.317 1.00 77.69 91 HIS A N 1
ATOM 691 C CA . HIS A 1 91 ? 2.708 1.258 13.839 1.00 77.69 91 HIS A CA 1
ATOM 692 C C . HIS A 1 91 ? 2.544 2.023 15.171 1.00 77.69 91 HIS A C 1
ATOM 694 O O . HIS A 1 91 ? 2.013 1.515 16.162 1.00 77.69 91 HIS A O 1
ATOM 700 N N . ASN A 1 92 ? 3.048 3.250 15.208 1.00 79.81 92 ASN A N 1
ATOM 701 C CA . ASN A 1 92 ? 3.047 4.150 16.347 1.00 79.81 92 ASN A CA 1
ATOM 702 C C . ASN A 1 92 ? 1.810 5.071 16.326 1.00 79.81 92 ASN A C 1
ATOM 704 O O . ASN A 1 92 ? 0.872 4.913 15.544 1.00 79.81 92 ASN A O 1
ATOM 708 N N . GLU A 1 93 ? 1.805 6.071 17.201 1.00 86.69 93 GLU A N 1
ATOM 709 C CA . GLU A 1 93 ? 0.685 7.004 17.373 1.00 86.69 93 GLU A CA 1
ATOM 710 C C . GLU A 1 93 ? 0.621 8.108 16.292 1.00 86.69 93 GLU A C 1
ATOM 712 O O . GLU A 1 93 ? -0.287 8.937 16.312 1.00 86.69 93 GLU A O 1
ATOM 717 N N . ARG A 1 94 ? 1.540 8.114 15.312 1.00 92.62 94 ARG A N 1
ATOM 718 C CA . ARG A 1 94 ? 1.614 9.076 14.192 1.00 92.62 94 ARG A CA 1
ATOM 719 C C . ARG A 1 94 ? 0.590 8.737 13.113 1.00 92.62 94 ARG A C 1
ATOM 721 O O . ARG A 1 94 ? 0.891 8.241 12.030 1.00 92.62 94 ARG A O 1
ATOM 728 N N . VAL A 1 95 ? -0.682 8.906 13.453 1.00 93.94 95 VAL A N 1
ATOM 729 C CA . VAL A 1 95 ? -1.800 8.528 12.581 1.00 93.94 95 VAL A CA 1
ATOM 730 C C . VAL A 1 95 ? -1.791 9.324 11.276 1.00 93.94 95 VAL A C 1
ATOM 732 O O . VAL A 1 95 ? -2.061 8.761 10.218 1.00 93.94 95 VAL A O 1
ATOM 735 N N . GLU A 1 96 ? -1.493 10.620 11.334 1.00 95.75 96 GLU A N 1
ATOM 736 C CA . GLU A 1 96 ? -1.611 11.496 10.168 1.00 95.75 96 GLU A CA 1
ATOM 737 C C . GLU A 1 96 ? -0.496 11.249 9.151 1.00 95.75 96 GLU A C 1
ATOM 739 O O . GLU A 1 96 ? -0.757 11.153 7.955 1.00 95.75 96 GLU A O 1
ATOM 744 N N . GLU A 1 97 ? 0.728 11.033 9.615 1.00 95.19 97 GLU A N 1
ATOM 745 C CA . GLU A 1 97 ? 1.872 10.712 8.767 1.00 95.19 97 GLU A CA 1
ATOM 746 C C . GLU A 1 97 ? 1.699 9.369 8.063 1.00 95.19 97 GLU A C 1
ATOM 748 O O . GLU A 1 97 ? 1.953 9.264 6.864 1.00 95.19 97 GLU A O 1
ATOM 753 N N . ARG A 1 98 ? 1.139 8.372 8.753 1.00 95.25 98 ARG A N 1
ATOM 754 C CA . ARG A 1 98 ? 0.781 7.097 8.121 1.00 95.25 98 ARG A CA 1
ATOM 755 C C . ARG A 1 98 ? -0.305 7.258 7.060 1.00 95.25 98 ARG A C 1
ATOM 757 O O . ARG A 1 98 ? -0.237 6.602 6.022 1.00 95.25 98 ARG A O 1
ATOM 764 N N . LYS A 1 99 ? -1.283 8.154 7.253 1.00 96.38 99 LYS A N 1
ATOM 765 C CA . LYS A 1 99 ? -2.251 8.478 6.187 1.00 96.38 99 LYS A CA 1
ATOM 766 C C . LYS A 1 99 ? -1.562 9.125 4.993 1.00 96.38 99 LYS A C 1
ATOM 768 O O . LYS A 1 99 ? -1.841 8.724 3.867 1.00 96.38 99 LYS A O 1
ATOM 773 N N . ILE A 1 100 ? -0.685 10.102 5.230 1.00 95.94 100 ILE A N 1
ATOM 774 C CA . ILE A 1 100 ? 0.081 10.773 4.172 1.00 95.94 100 ILE A CA 1
ATOM 775 C C . ILE A 1 100 ? 0.887 9.735 3.388 1.00 95.94 100 ILE A C 1
ATOM 777 O O . ILE A 1 100 ? 0.777 9.693 2.166 1.00 95.94 100 ILE A O 1
ATOM 781 N N . ALA A 1 101 ? 1.585 8.829 4.074 1.00 96.25 101 ALA A N 1
ATOM 782 C CA . ALA A 1 101 ? 2.339 7.762 3.431 1.00 96.25 101 ALA A CA 1
ATOM 783 C C . ALA A 1 101 ? 1.449 6.852 2.559 1.00 96.25 101 ALA A C 1
ATOM 785 O O . ALA A 1 101 ? 1.801 6.537 1.424 1.00 96.25 101 ALA A O 1
ATOM 786 N N . LEU A 1 102 ? 0.251 6.480 3.028 1.00 96.81 102 LEU A N 1
ATOM 787 C CA . LEU A 1 102 ? -0.698 5.707 2.214 1.00 96.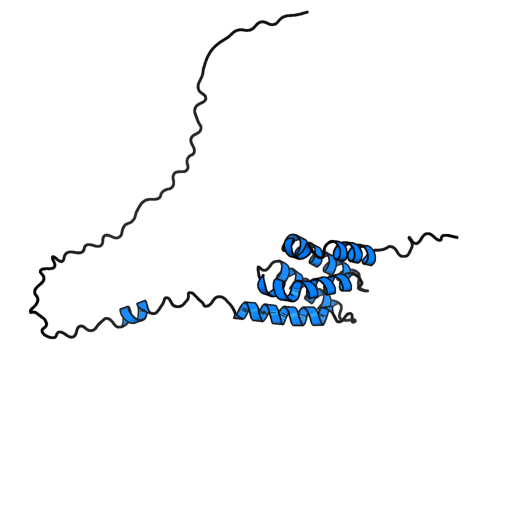81 102 LEU A CA 1
ATOM 788 C C . LEU A 1 102 ? -1.207 6.485 0.989 1.00 96.81 102 LEU A C 1
ATOM 790 O O . LEU A 1 102 ? -1.423 5.881 -0.062 1.00 96.81 102 LEU A O 1
ATOM 794 N N . TYR A 1 103 ? -1.399 7.803 1.094 1.00 96.44 103 TYR A N 1
ATOM 795 C CA . TYR A 1 103 ? -1.793 8.633 -0.047 1.00 96.44 103 TYR A CA 1
ATOM 796 C C . TYR A 1 103 ? -0.677 8.764 -1.083 1.00 96.44 103 TYR A C 1
ATOM 798 O O . TYR A 1 103 ? -0.957 8.632 -2.273 1.00 96.44 103 TYR A O 1
ATOM 806 N N . GLU A 1 104 ? 0.563 8.989 -0.652 1.00 95.06 104 GLU A N 1
ATOM 807 C CA . GLU A 1 104 ? 1.719 9.042 -1.553 1.00 95.06 104 GLU A CA 1
ATOM 808 C C . GLU A 1 104 ? 1.953 7.689 -2.230 1.00 95.06 104 GLU A C 1
ATOM 810 O O . GLU A 1 104 ? 2.102 7.626 -3.448 1.00 95.06 104 GLU A O 1
ATOM 815 N N . LEU A 1 105 ? 1.838 6.584 -1.485 1.00 94.94 105 LEU A N 1
ATOM 816 C CA . LEU A 1 105 ? 1.892 5.250 -2.075 1.00 94.94 105 LEU A CA 1
ATOM 817 C C . LEU A 1 105 ? 0.797 5.063 -3.134 1.00 94.94 105 LEU A C 1
ATOM 819 O O . LEU A 1 105 ? 1.062 4.513 -4.197 1.00 94.94 105 LEU A O 1
ATOM 823 N N . MET A 1 106 ? -0.422 5.558 -2.891 1.00 93.88 106 MET A N 1
ATOM 824 C CA . MET A 1 106 ? -1.514 5.496 -3.867 1.00 93.88 106 MET A CA 1
ATOM 825 C C . MET A 1 106 ? -1.221 6.293 -5.145 1.00 93.88 106 MET A C 1
ATOM 827 O O . MET A 1 106 ? -1.640 5.861 -6.220 1.00 93.88 106 MET A O 1
ATOM 831 N N . LYS A 1 107 ? -0.511 7.424 -5.062 1.00 92.00 107 LYS A N 1
ATOM 832 C CA . LYS A 1 107 ? -0.053 8.160 -6.252 1.00 92.00 107 LYS A CA 1
ATOM 833 C C . LYS A 1 107 ? 0.994 7.354 -7.015 1.00 92.00 107 LYS A C 1
ATOM 835 O O . LYS A 1 107 ? 0.816 7.130 -8.206 1.00 92.00 107 LYS A O 1
ATOM 840 N N . LEU A 1 108 ? 1.968 6.781 -6.307 1.00 90.81 108 LEU A N 1
ATOM 841 C CA . LEU A 1 108 ? 2.998 5.924 -6.899 1.00 90.81 108 LEU A CA 1
ATOM 842 C C . LEU A 1 108 ? 2.408 4.694 -7.619 1.00 90.81 108 LEU A C 1
ATOM 844 O O . LEU A 1 108 ? 2.969 4.218 -8.601 1.00 90.81 108 LEU A O 1
ATOM 848 N N . THR A 1 109 ? 1.255 4.167 -7.174 1.00 89.88 109 THR A N 1
ATOM 849 C CA . THR A 1 109 ? 0.563 3.075 -7.901 1.00 89.88 109 THR A CA 1
ATOM 850 C C . THR A 1 109 ? 0.010 3.485 -9.267 1.00 89.88 109 THR A C 1
ATOM 852 O O . THR A 1 109 ? -0.233 2.612 -10.101 1.00 89.88 109 THR A O 1
ATOM 855 N N . GLN A 1 110 ? -0.248 4.779 -9.469 1.00 88.62 110 GLN A N 1
ATOM 856 C CA . GLN A 1 110 ? -0.819 5.341 -10.696 1.00 88.62 110 GLN A CA 1
ATOM 857 C C . GLN A 1 110 ? 0.265 5.834 -11.659 1.00 88.62 110 GLN A C 1
ATOM 859 O O . GLN A 1 110 ? -0.008 6.005 -12.844 1.00 88.62 110 GLN A O 1
ATOM 864 N N . GLU A 1 111 ? 1.477 6.057 -11.158 1.00 84.50 111 GLU A N 1
ATOM 865 C CA . GLU A 1 111 ? 2.644 6.439 -11.945 1.00 84.50 111 GLU A CA 1
ATOM 866 C C . GLU A 1 111 ? 3.271 5.202 -12.615 1.00 84.50 111 GLU A C 1
ATOM 868 O O . GLU A 1 111 ? 3.324 4.112 -12.041 1.00 84.50 111 GLU A O 1
ATOM 873 N N . GLU A 1 112 ? 3.768 5.352 -13.846 1.00 72.00 112 GLU A N 1
ATOM 874 C CA . GLU A 1 112 ? 4.355 4.263 -14.649 1.00 72.00 112 GLU A CA 1
ATOM 875 C C . GLU A 1 112 ? 5.811 3.933 -14.243 1.00 72.00 112 GLU A C 1
ATOM 877 O O . GLU A 1 112 ? 6.675 3.673 -15.079 1.00 72.00 112 GLU A O 1
ATOM 882 N N . SER A 1 113 ? 6.101 3.918 -12.937 1.00 79.25 113 SER A N 1
ATOM 883 C CA . SER A 1 113 ? 7.435 3.628 -12.383 1.00 79.25 113 SER A CA 1
ATOM 884 C C . SER A 1 113 ? 7.664 2.119 -12.204 1.00 79.25 113 SER A C 1
ATOM 886 O O . SER A 1 113 ? 7.714 1.581 -11.095 1.00 79.25 113 SER A O 1
ATOM 888 N N . PHE A 1 114 ? 7.728 1.379 -13.316 1.00 79.69 114 PHE A N 1
ATOM 889 C CA . PHE A 1 114 ? 7.735 -0.091 -13.289 1.00 79.69 114 PHE A CA 1
ATOM 890 C C . PHE A 1 114 ? 8.948 -0.710 -12.572 1.00 79.69 114 PHE A C 1
ATOM 892 O O . PHE A 1 114 ? 8.774 -1.728 -11.900 1.00 79.69 114 PHE A O 1
ATOM 899 N N . SER A 1 115 ? 10.135 -0.101 -12.673 1.00 86.44 115 SER A N 1
ATOM 900 C CA . SER A 1 115 ? 11.382 -0.610 -12.075 1.00 86.44 115 SER A CA 1
ATOM 901 C C . SER A 1 115 ? 11.326 -0.649 -10.546 1.00 86.44 115 SER A C 1
ATOM 903 O O . SER A 1 115 ? 11.648 -1.665 -9.934 1.00 86.44 115 SER A O 1
ATOM 905 N N . VAL A 1 116 ? 10.820 0.417 -9.926 1.00 87.88 116 VAL A N 1
ATOM 906 C CA . VAL A 1 116 ? 10.641 0.525 -8.470 1.00 87.88 116 VAL A CA 1
ATOM 907 C C . VAL A 1 116 ? 9.660 -0.536 -7.965 1.00 87.88 116 VAL A C 1
ATOM 909 O O . VAL A 1 116 ? 9.863 -1.155 -6.918 1.00 87.88 116 VAL A O 1
ATOM 912 N N . TRP A 1 117 ? 8.608 -0.815 -8.740 1.00 90.75 117 TRP A N 1
ATOM 913 C CA . TRP A 1 117 ? 7.675 -1.897 -8.432 1.00 90.75 117 TRP A CA 1
ATOM 914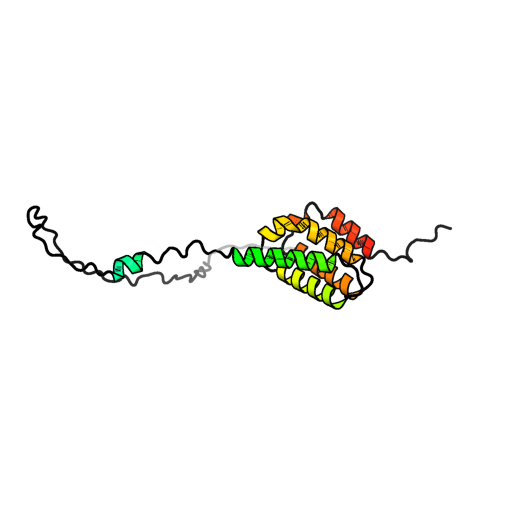 C C . TRP A 1 117 ? 8.303 -3.289 -8.584 1.00 90.75 117 TRP A C 1
ATOM 916 O O . TRP A 1 117 ? 7.958 -4.181 -7.812 1.00 90.75 117 TRP A O 1
ATOM 926 N N . ASP A 1 118 ? 9.210 -3.521 -9.534 1.00 90.62 118 ASP A N 1
ATOM 927 C CA . ASP A 1 118 ? 9.937 -4.798 -9.624 1.00 90.62 118 ASP A CA 1
ATOM 928 C C . ASP A 1 118 ? 10.762 -5.084 -8.370 1.00 90.62 118 ASP A C 1
ATOM 930 O O . ASP A 1 118 ? 10.765 -6.217 -7.881 1.00 90.62 118 ASP A O 1
ATOM 934 N N . GLU A 1 119 ? 11.387 -4.052 -7.813 1.00 92.44 119 GLU A N 1
ATOM 935 C CA . GLU A 1 119 ? 12.238 -4.182 -6.638 1.00 92.44 119 GLU A CA 1
ATOM 936 C C . GLU A 1 119 ? 11.436 -4.298 -5.335 1.00 92.44 119 GLU A C 1
ATOM 938 O O . GLU A 1 119 ? 11.667 -5.195 -4.517 1.00 92.44 119 GLU A O 1
ATOM 943 N N . HIS A 1 120 ? 10.454 -3.418 -5.135 1.00 94.00 120 HIS A N 1
ATOM 944 C CA . HIS A 1 120 ? 9.840 -3.234 -3.820 1.00 94.00 120 HIS A CA 1
ATOM 945 C C . HIS A 1 120 ? 8.444 -3.838 -3.671 1.00 94.00 120 HIS A C 1
ATOM 947 O O . HIS A 1 120 ? 7.922 -3.859 -2.553 1.00 94.00 120 HIS A O 1
ATOM 953 N N . PHE A 1 121 ? 7.829 -4.380 -4.732 1.00 94.50 121 PHE A N 1
ATOM 954 C CA . PHE A 1 121 ? 6.435 -4.847 -4.682 1.00 94.50 121 PHE A CA 1
ATOM 955 C C . PHE A 1 121 ? 6.157 -5.811 -3.527 1.00 94.50 121 PHE A C 1
ATOM 957 O O . PHE A 1 121 ? 5.169 -5.640 -2.817 1.00 94.50 121 PHE A O 1
ATOM 964 N N . LYS A 1 122 ? 7.022 -6.812 -3.303 1.00 95.75 122 LYS A N 1
ATOM 965 C CA . LYS A 1 122 ? 6.818 -7.788 -2.220 1.00 95.75 122 LYS A CA 1
ATOM 966 C C . LYS A 1 122 ? 6.807 -7.101 -0.853 1.00 95.75 122 LYS A C 1
ATOM 968 O O . LYS A 1 122 ? 5.947 -7.401 -0.032 1.00 95.75 122 LYS A O 1
ATOM 973 N N . THR A 1 123 ? 7.741 -6.186 -0.620 1.00 96.12 123 THR A N 1
ATOM 974 C CA . THR A 1 123 ? 7.860 -5.456 0.647 1.00 96.12 123 THR A CA 1
ATOM 975 C C . THR A 1 123 ? 6.655 -4.546 0.865 1.00 96.12 123 THR A C 1
ATOM 977 O O . THR A 1 123 ? 6.023 -4.618 1.915 1.00 96.12 123 THR A O 1
ATOM 980 N N . ILE A 1 124 ? 6.273 -3.774 -0.157 1.00 95.44 124 ILE A N 1
ATOM 981 C CA . ILE A 1 124 ? 5.086 -2.909 -0.136 1.00 95.44 124 ILE A CA 1
ATOM 982 C C . ILE A 1 124 ? 3.820 -3.732 0.142 1.00 95.44 124 ILE A C 1
ATOM 984 O O . ILE A 1 124 ? 3.012 -3.362 0.993 1.00 95.44 124 ILE A O 1
ATOM 988 N N . LEU A 1 125 ? 3.646 -4.866 -0.544 1.00 96.44 125 LEU A N 1
ATOM 989 C CA . LEU A 1 125 ? 2.473 -5.723 -0.385 1.00 96.44 125 LEU A CA 1
ATOM 990 C C . LEU A 1 125 ? 2.362 -6.275 1.038 1.00 96.44 125 LEU A C 1
ATOM 992 O O . LEU A 1 125 ? 1.292 -6.204 1.638 1.00 96.44 125 LEU A O 1
ATOM 996 N N . LEU A 1 126 ? 3.449 -6.830 1.576 1.00 95.81 126 LEU A N 1
ATOM 997 C CA . LEU A 1 126 ? 3.446 -7.398 2.924 1.00 95.81 126 LEU A CA 1
ATOM 998 C C . LEU A 1 126 ? 3.149 -6.328 3.977 1.00 95.81 126 LEU A C 1
ATOM 1000 O O . LEU A 1 126 ? 2.341 -6.571 4.871 1.00 95.81 126 LEU A O 1
ATOM 1004 N N . LEU A 1 127 ? 3.721 -5.134 3.819 1.00 95.94 127 LEU A N 1
ATOM 1005 C CA . LEU A 1 127 ? 3.496 -4.023 4.733 1.00 95.94 127 LEU A CA 1
ATOM 1006 C C . LEU A 1 127 ? 2.050 -3.514 4.692 1.00 95.94 127 LEU A C 1
ATOM 1008 O O . LEU A 1 127 ? 1.447 -3.250 5.731 1.00 95.94 127 LEU A O 1
ATOM 1012 N N . LEU A 1 128 ? 1.448 -3.431 3.502 1.00 96.44 128 LEU A N 1
ATOM 1013 C CA . LEU A 1 128 ? 0.031 -3.090 3.366 1.00 96.44 128 LEU A CA 1
ATOM 1014 C C . LEU A 1 128 ? -0.874 -4.130 4.032 1.00 96.44 128 LEU A C 1
ATOM 1016 O O . LEU A 1 128 ? -1.842 -3.753 4.688 1.00 96.44 128 LEU A O 1
ATOM 1020 N N . LEU A 1 129 ? -0.562 -5.422 3.885 1.00 96.06 129 LEU A N 1
ATOM 1021 C CA . LEU A 1 129 ? -1.314 -6.499 4.534 1.00 96.06 129 LEU A CA 1
ATOM 1022 C C . LEU A 1 129 ? -1.194 -6.451 6.062 1.00 96.06 129 LEU A C 1
ATOM 1024 O O . LEU A 1 129 ? -2.179 -6.715 6.745 1.00 96.06 129 LEU A O 1
ATOM 1028 N N . GLU A 1 130 ? -0.033 -6.082 6.600 1.00 94.69 130 GLU A N 1
ATOM 1029 C CA . GLU A 1 130 ? 0.144 -5.824 8.034 1.00 94.69 130 GLU A CA 1
ATOM 1030 C C . GLU A 1 130 ? -0.660 -4.594 8.485 1.00 94.69 130 GLU A C 1
ATOM 1032 O O . GLU A 1 130 ? -1.378 -4.644 9.483 1.00 94.69 130 GLU A O 1
ATOM 1037 N N . THR A 1 131 ? -0.649 -3.528 7.682 1.00 95.31 131 THR A N 1
ATOM 1038 C CA . THR A 1 131 ? -1.400 -2.286 7.934 1.00 95.31 131 THR A CA 1
ATOM 1039 C C . THR A 1 131 ? -2.923 -2.493 7.927 1.00 95.31 131 THR A C 1
ATOM 1041 O O . THR A 1 131 ? -3.663 -1.713 8.526 1.00 95.31 131 THR A O 1
ATOM 1044 N N . LEU A 1 132 ? -3.444 -3.570 7.326 1.00 95.06 132 LEU A N 1
ATOM 1045 C CA . LEU A 1 132 ? -4.860 -3.933 7.484 1.00 95.06 132 LEU A CA 1
ATOM 1046 C C . LEU A 1 132 ? -5.226 -4.284 8.936 1.00 95.06 132 LEU A C 1
ATOM 1048 O O . LEU A 1 132 ? -6.395 -4.180 9.298 1.00 95.06 132 LEU A O 1
ATOM 1052 N N . GLY A 1 133 ? -4.252 -4.663 9.767 1.00 91.31 133 GLY A N 1
ATOM 1053 C CA . GLY A 1 133 ? -4.415 -4.918 11.198 1.00 91.31 133 GLY A CA 1
ATOM 1054 C C . GLY A 1 133 ? -4.316 -3.672 12.082 1.00 91.31 133 GLY A C 1
ATOM 1055 O O . GLY A 1 133 ? -4.244 -3.807 13.303 1.00 91.31 133 GLY A O 1
ATOM 1056 N N . ASP A 1 134 ? -4.288 -2.467 11.503 1.00 92.69 134 ASP A N 1
ATOM 1057 C CA . ASP A 1 134 ? -4.094 -1.244 12.277 1.00 92.69 134 ASP A CA 1
ATOM 1058 C C . ASP A 1 134 ? -5.191 -1.001 13.329 1.00 92.69 134 ASP A C 1
ATOM 1060 O O . ASP A 1 134 ? -6.369 -1.345 13.150 1.00 92.69 134 ASP A O 1
ATOM 1064 N N . LYS A 1 135 ? -4.802 -0.347 14.430 1.00 90.44 135 LYS A N 1
ATOM 1065 C CA . LYS A 1 135 ? -5.731 0.085 15.482 1.00 90.44 135 LYS A CA 1
ATOM 1066 C C . LYS A 1 135 ? -6.697 1.144 14.956 1.00 90.44 135 LYS A C 1
ATOM 1068 O O . LYS A 1 135 ? -7.868 1.140 15.331 1.00 90.44 135 LYS A O 1
ATOM 1073 N N . GLU A 1 136 ? -6.224 2.013 14.064 1.00 93.31 136 GLU A N 1
ATOM 1074 C CA . GLU A 1 136 ? -7.026 3.086 13.498 1.00 93.31 136 GLU A CA 1
ATOM 1075 C C . GLU A 1 136 ? -7.858 2.602 12.302 1.00 93.31 136 GLU A C 1
ATOM 1077 O O . GLU A 1 136 ? -7.309 2.250 11.250 1.00 93.31 136 GLU A O 1
ATOM 1082 N N . PRO A 1 137 ? -9.202 2.656 12.376 1.00 92.81 137 PRO A N 1
ATOM 1083 C CA . PRO A 1 137 ? -10.062 2.163 11.302 1.00 92.81 137 PRO A CA 1
ATOM 1084 C C . PRO A 1 137 ? -9.883 2.944 9.994 1.00 92.81 137 PRO A C 1
ATOM 1086 O O . PRO A 1 137 ? -10.072 2.391 8.910 1.00 92.81 137 PRO A O 1
ATOM 1089 N N . THR A 1 138 ? -9.502 4.221 10.082 1.00 95.44 138 THR A N 1
ATOM 1090 C CA . THR A 1 138 ? -9.250 5.063 8.906 1.00 95.44 138 THR A CA 1
ATOM 1091 C C . THR A 1 138 ? -7.996 4.631 8.146 1.00 95.44 138 THR A C 1
ATOM 1093 O O . THR A 1 138 ? -8.030 4.585 6.917 1.00 95.44 138 THR A O 1
ATOM 1096 N N . ILE A 1 139 ? -6.931 4.241 8.855 1.00 95.50 139 ILE A N 1
ATOM 1097 C CA . ILE A 1 139 ? -5.702 3.704 8.258 1.00 95.50 139 ILE A CA 1
ATOM 1098 C C . ILE A 1 139 ? -5.998 2.366 7.577 1.00 95.50 139 ILE A C 1
ATOM 1100 O O . ILE A 1 139 ? -5.664 2.201 6.404 1.00 95.50 139 ILE A O 1
ATOM 1104 N N . ARG A 1 140 ? -6.727 1.459 8.246 1.00 95.19 140 ARG A N 1
ATOM 1105 C CA . ARG A 1 140 ? -7.149 0.178 7.644 1.00 95.19 140 ARG A CA 1
ATOM 1106 C C . ARG A 1 140 ? -7.907 0.373 6.331 1.00 95.19 140 ARG A C 1
ATOM 1108 O O . ARG A 1 140 ? -7.621 -0.284 5.332 1.00 95.19 140 ARG A O 1
ATOM 1115 N N . ALA A 1 141 ? -8.861 1.307 6.316 1.00 96.38 141 ALA A N 1
ATOM 1116 C CA . ALA A 1 141 ? -9.649 1.608 5.125 1.00 96.38 141 ALA A CA 1
ATOM 1117 C C . ALA A 1 141 ? -8.792 2.179 3.982 1.00 96.38 141 ALA A C 1
ATOM 1119 O O . ALA A 1 141 ? -9.054 1.883 2.816 1.00 96.38 141 ALA A O 1
ATOM 1120 N N . LEU A 1 142 ? -7.777 2.992 4.294 1.00 97.25 142 LEU A N 1
ATOM 1121 C CA . LEU A 1 142 ? -6.835 3.506 3.300 1.00 97.25 142 LEU A CA 1
ATOM 1122 C C . LEU A 1 142 ? -5.928 2.399 2.756 1.00 97.25 142 LEU A C 1
ATOM 1124 O O . LEU A 1 142 ? -5.824 2.274 1.541 1.00 97.25 142 LEU A O 1
ATOM 1128 N N . ALA A 1 143 ? -5.358 1.545 3.608 1.00 96.75 143 ALA A N 1
ATOM 1129 C CA . ALA A 1 143 ? -4.533 0.419 3.167 1.00 96.75 143 ALA A CA 1
ATOM 1130 C C . ALA A 1 143 ? -5.304 -0.519 2.223 1.00 96.75 143 ALA A C 1
ATOM 1132 O O . ALA A 1 143 ? -4.790 -0.913 1.175 1.00 96.75 143 ALA A O 1
ATOM 1133 N N . LEU A 1 144 ? -6.579 -0.793 2.522 1.00 96.81 144 LEU A N 1
ATOM 1134 C CA . LEU A 1 144 ? -7.444 -1.578 1.641 1.00 96.81 144 LEU A CA 1
ATOM 1135 C C . LEU A 1 144 ? -7.696 -0.885 0.289 1.00 96.81 144 LEU A C 1
ATOM 1137 O O . LEU A 1 144 ? -7.725 -1.548 -0.749 1.00 96.81 144 LEU A O 1
ATOM 1141 N N . LYS A 1 145 ? -7.854 0.447 0.276 1.00 96.88 145 LYS A N 1
ATOM 1142 C CA . LYS A 1 145 ? -7.962 1.222 -0.972 1.00 96.88 145 LYS A CA 1
ATOM 1143 C C . LYS A 1 145 ? -6.681 1.133 -1.799 1.00 96.88 145 LYS A C 1
ATOM 1145 O O . LYS A 1 145 ? -6.784 0.907 -3.001 1.00 96.88 145 LYS A O 1
ATOM 1150 N N . VAL A 1 146 ? -5.508 1.249 -1.172 1.00 96.62 146 VAL A N 1
ATOM 1151 C CA . VAL A 1 146 ? -4.216 1.107 -1.861 1.00 96.62 146 VAL A CA 1
ATOM 1152 C C . VAL A 1 146 ? -4.077 -0.297 -2.452 1.00 96.62 146 VAL A C 1
ATOM 1154 O O . VAL A 1 146 ? -3.795 -0.422 -3.639 1.00 96.62 146 VAL A O 1
ATOM 1157 N N . LEU A 1 147 ? -4.371 -1.357 -1.688 1.00 96.50 147 LEU A N 1
ATOM 1158 C CA . LEU A 1 147 ? -4.354 -2.739 -2.194 1.00 96.50 147 LEU A CA 1
ATOM 1159 C C . LEU A 1 147 ? -5.250 -2.923 -3.426 1.00 96.50 147 LEU A C 1
ATOM 1161 O O . LEU A 1 147 ? -4.831 -3.539 -4.407 1.00 96.50 147 LEU A O 1
ATOM 1165 N N . ARG A 1 148 ? -6.466 -2.360 -3.401 1.00 95.75 148 ARG A N 1
ATOM 1166 C CA . ARG A 1 148 ? -7.375 -2.372 -4.557 1.00 95.75 148 ARG A CA 1
ATOM 1167 C C . ARG A 1 148 ? -6.755 -1.677 -5.770 1.00 95.75 148 ARG A C 1
ATOM 1169 O O . ARG A 1 148 ? -6.926 -2.146 -6.892 1.00 95.75 148 ARG A O 1
ATOM 1176 N N . GLU A 1 149 ? -6.057 -0.568 -5.558 1.00 95.62 149 GLU A N 1
ATOM 1177 C CA . GLU A 1 149 ? -5.448 0.205 -6.638 1.00 95.62 149 GLU A CA 1
ATOM 1178 C C . GLU A 1 149 ? -4.256 -0.522 -7.269 1.00 95.62 149 GLU A C 1
ATOM 1180 O O . GLU A 1 149 ? -4.144 -0.556 -8.496 1.00 95.62 149 GLU A O 1
ATOM 1185 N N . ILE A 1 150 ? -3.432 -1.200 -6.462 1.00 93.50 150 ILE A N 1
ATOM 1186 C CA . ILE A 1 150 ? -2.347 -2.042 -6.982 1.00 93.50 150 ILE A CA 1
ATOM 1187 C C . ILE A 1 150 ? -2.925 -3.237 -7.755 1.00 93.50 150 ILE A C 1
ATOM 1189 O O . ILE A 1 150 ? -2.435 -3.559 -8.832 1.00 93.50 150 ILE A O 1
ATOM 1193 N N . LEU A 1 151 ? -4.006 -3.866 -7.278 1.00 93.69 151 LEU A N 1
ATOM 1194 C CA . LEU A 1 151 ? -4.693 -4.930 -8.027 1.00 93.69 151 LEU A CA 1
ATOM 1195 C C . LEU A 1 151 ? -5.207 -4.452 -9.396 1.00 93.69 151 LEU A C 1
ATOM 1197 O O . LEU A 1 151 ? -5.219 -5.232 -10.348 1.00 93.69 151 LEU A O 1
ATOM 1201 N N . ARG A 1 152 ? -5.622 -3.181 -9.501 1.00 93.12 152 ARG A N 1
ATOM 1202 C CA . ARG A 1 152 ? -6.130 -2.576 -10.741 1.00 93.12 152 ARG A CA 1
ATOM 1203 C C . ARG A 1 152 ? -5.018 -2.287 -11.748 1.00 93.12 152 ARG A C 1
ATOM 1205 O O . ARG A 1 152 ? -5.194 -2.580 -12.927 1.00 93.12 152 ARG A O 1
ATOM 1212 N N . HIS A 1 153 ? -3.902 -1.721 -11.292 1.00 91.38 153 HIS A N 1
ATOM 1213 C CA . HIS A 1 153 ? -2.814 -1.275 -12.171 1.00 91.38 153 HIS A CA 1
ATOM 1214 C C . HIS A 1 153 ? -1.720 -2.325 -12.381 1.00 91.38 153 HIS A C 1
ATOM 1216 O O . HIS A 1 153 ? -1.037 -2.305 -13.398 1.00 91.38 153 HIS A O 1
ATOM 1222 N N . GLN A 1 154 ? -1.556 -3.264 -11.448 1.00 89.31 154 GLN A N 1
ATOM 1223 C CA . GLN A 1 154 ? -0.464 -4.241 -11.437 1.00 89.31 154 GLN A CA 1
ATOM 1224 C C . GLN A 1 154 ? -0.962 -5.696 -11.246 1.00 89.31 154 GLN A C 1
ATOM 1226 O O . GLN A 1 154 ? -0.403 -6.444 -10.434 1.00 89.31 154 GLN A O 1
ATOM 1231 N N . PRO A 1 155 ? -1.989 -6.166 -11.988 1.00 91.06 155 PRO A N 1
ATOM 1232 C CA . PRO A 1 155 ? -2.603 -7.479 -11.757 1.00 91.06 155 PRO A CA 1
ATOM 1233 C C . PRO A 1 155 ? -1.627 -8.651 -11.948 1.00 91.06 155 PRO A C 1
ATOM 1235 O O . PRO A 1 155 ? -1.722 -9.663 -11.254 1.00 91.06 155 PRO A O 1
ATOM 1238 N N . ALA A 1 156 ? -0.651 -8.514 -12.853 1.00 92.62 156 ALA A N 1
ATOM 1239 C CA . ALA A 1 156 ? 0.350 -9.549 -13.108 1.00 92.62 156 ALA A CA 1
ATOM 1240 C C . ALA A 1 156 ? 1.234 -9.828 -11.879 1.00 92.62 156 ALA A C 1
ATOM 1242 O O . ALA A 1 156 ? 1.531 -10.988 -11.586 1.00 92.62 156 ALA A O 1
ATOM 1243 N N . ARG A 1 157 ? 1.594 -8.781 -11.121 1.00 92.31 157 ARG A N 1
ATOM 1244 C CA . ARG A 1 157 ? 2.445 -8.886 -9.923 1.00 92.31 157 ARG A CA 1
ATOM 1245 C C . ARG A 1 157 ? 1.748 -9.637 -8.789 1.00 92.31 157 ARG A C 1
ATOM 1247 O O . ARG A 1 157 ? 2.394 -10.344 -8.021 1.00 92.31 157 ARG A O 1
ATOM 1254 N N . PHE A 1 158 ? 0.420 -9.561 -8.731 1.00 92.06 158 PHE A N 1
ATOM 1255 C CA . PHE A 1 158 ? -0.392 -10.202 -7.697 1.00 92.06 158 PHE A CA 1
ATOM 1256 C C . PHE A 1 158 ? -0.586 -11.708 -7.866 1.00 92.06 158 PHE A C 1
ATOM 1258 O O . PHE A 1 158 ? -0.988 -12.372 -6.911 1.00 92.06 158 PHE A O 1
ATOM 1265 N N . LYS A 1 159 ? -0.290 -12.276 -9.041 1.00 91.62 159 LYS A N 1
ATOM 1266 C CA . LYS A 1 159 ? -0.612 -13.677 -9.356 1.00 91.62 159 LYS A CA 1
ATOM 1267 C C . LYS A 1 159 ? -0.075 -14.673 -8.319 1.00 91.62 159 LYS A C 1
ATOM 1269 O O . LYS A 1 159 ? -0.793 -15.589 -7.936 1.00 91.62 159 LYS A O 1
ATOM 1274 N N . ASN A 1 160 ? 1.149 -14.462 -7.834 1.00 94.19 160 ASN A N 1
ATOM 1275 C CA . ASN A 1 160 ? 1.801 -15.352 -6.862 1.00 94.19 160 ASN A CA 1
ATOM 1276 C C . ASN A 1 160 ? 1.448 -15.042 -5.399 1.00 94.19 160 ASN A C 1
ATOM 1278 O O . ASN A 1 160 ? 1.893 -15.749 -4.501 1.00 94.19 160 ASN A O 1
ATOM 1282 N N . TYR A 1 161 ? 0.666 -13.992 -5.154 1.00 96.44 161 TYR A N 1
ATOM 1283 C CA . TYR A 1 161 ? 0.314 -13.531 -3.812 1.00 96.44 161 TYR A CA 1
ATOM 1284 C C . TYR A 1 161 ? -1.196 -13.501 -3.569 1.00 96.44 161 TYR A C 1
ATOM 1286 O O . TYR A 1 161 ? -1.614 -13.214 -2.456 1.00 96.44 161 TYR A O 1
ATOM 1294 N N . ALA A 1 162 ? -2.015 -13.825 -4.575 1.00 95.00 162 ALA A N 1
ATOM 1295 C CA . ALA A 1 162 ? -3.470 -13.735 -4.503 1.00 95.00 162 ALA A CA 1
ATOM 1296 C C . ALA A 1 162 ? -4.056 -14.486 -3.298 1.00 95.00 162 ALA A C 1
ATOM 1298 O O . ALA A 1 162 ? -4.849 -13.915 -2.554 1.00 95.00 162 ALA A O 1
ATOM 1299 N N . GLU A 1 163 ? -3.631 -15.731 -3.069 1.00 96.00 163 GLU A N 1
ATOM 1300 C CA . GLU A 1 163 ? -4.076 -16.527 -1.920 1.00 96.00 163 GLU A CA 1
ATOM 1301 C C . GLU A 1 163 ? -3.717 -15.846 -0.593 1.00 96.00 163 GLU A C 1
ATOM 1303 O O . GLU A 1 163 ? -4.602 -15.585 0.222 1.00 96.00 163 GLU A O 1
ATOM 1308 N N . LEU A 1 164 ? -2.446 -15.464 -0.419 1.00 96.31 164 LEU A N 1
ATOM 1309 C CA . LEU A 1 164 ? -1.967 -14.750 0.766 1.00 96.31 164 LEU A CA 1
ATOM 1310 C C . LEU A 1 164 ? -2.763 -13.461 1.010 1.00 96.31 164 LEU A C 1
ATOM 1312 O O . LEU A 1 164 ? -3.217 -13.219 2.127 1.00 96.31 164 LEU A O 1
ATOM 1316 N N . THR A 1 165 ? -2.947 -12.642 -0.027 1.00 96.00 165 THR A N 1
ATOM 1317 C CA . THR A 1 165 ? -3.682 -11.377 0.048 1.00 96.00 165 THR A CA 1
ATOM 1318 C C . THR A 1 165 ? -5.124 -11.608 0.470 1.00 96.00 165 THR A C 1
ATOM 1320 O O . THR A 1 165 ? -5.606 -10.915 1.365 1.00 96.00 165 THR A O 1
ATOM 1323 N N . VAL A 1 166 ? -5.814 -12.583 -0.126 1.00 95.00 166 VAL A N 1
ATOM 1324 C CA . VAL A 1 166 ? -7.204 -12.896 0.225 1.00 95.00 166 VAL A CA 1
ATOM 1325 C C . VAL A 1 166 ? -7.292 -13.374 1.672 1.00 95.00 166 VAL A C 1
ATOM 1327 O O . VAL A 1 166 ? -8.084 -12.827 2.438 1.00 95.00 166 VAL A O 1
ATOM 1330 N N . MET A 1 167 ? -6.449 -14.330 2.074 1.00 95.69 167 MET A N 1
ATOM 1331 C CA . MET A 1 167 ? -6.438 -14.862 3.439 1.00 95.69 167 MET A CA 1
ATOM 1332 C C . MET A 1 167 ? -6.195 -13.763 4.476 1.00 95.69 167 MET A C 1
ATOM 1334 O O . MET A 1 167 ? -6.993 -13.616 5.401 1.00 95.69 167 MET A O 1
ATOM 1338 N N . LYS A 1 168 ? -5.148 -12.946 4.295 1.00 95.12 168 LYS A N 1
ATOM 1339 C CA . LYS A 1 168 ? -4.823 -11.866 5.237 1.00 95.12 168 LYS A CA 1
ATOM 1340 C C . LYS A 1 168 ? -5.889 -10.776 5.280 1.00 95.12 168 LYS A C 1
ATOM 1342 O O . LYS A 1 168 ? -6.200 -10.276 6.357 1.00 95.12 168 LYS A O 1
ATOM 1347 N N . THR A 1 169 ? -6.490 -10.440 4.138 1.00 93.94 169 THR A N 1
ATOM 1348 C CA . THR A 1 169 ? -7.573 -9.445 4.092 1.00 93.94 169 THR A CA 1
ATOM 1349 C C . THR A 1 169 ? -8.803 -9.917 4.863 1.00 93.94 169 THR A C 1
ATOM 1351 O O . THR A 1 169 ? -9.394 -9.133 5.604 1.00 93.94 169 THR A O 1
ATOM 1354 N N . LEU A 1 170 ? -9.181 -11.192 4.719 1.00 92.81 170 LEU A N 1
ATOM 1355 C CA . LEU A 1 170 ? -10.311 -11.776 5.444 1.00 92.81 170 LEU A CA 1
ATOM 1356 C C . LEU A 1 170 ? -10.038 -11.873 6.947 1.00 92.81 170 LEU A C 1
ATOM 1358 O O . LEU A 1 170 ? -10.915 -11.558 7.746 1.00 92.81 170 LEU A O 1
ATOM 1362 N N . GLU A 1 171 ? -8.823 -12.268 7.329 1.00 91.69 171 GLU A N 1
ATOM 1363 C CA . GLU A 1 171 ? -8.395 -12.350 8.728 1.00 91.69 171 GLU A CA 1
ATOM 1364 C C . GLU A 1 171 ? -8.488 -10.989 9.431 1.00 91.69 171 GLU A C 1
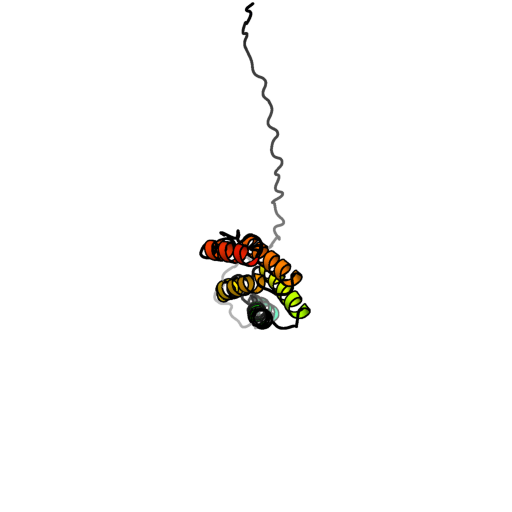ATOM 1366 O O . GLU A 1 171 ? -9.075 -10.897 10.507 1.00 91.69 171 GLU A O 1
ATOM 1371 N N . ALA A 1 172 ? -8.001 -9.922 8.790 1.00 89.31 172 ALA A N 1
ATOM 1372 C CA . ALA A 1 172 ? -8.028 -8.565 9.341 1.00 89.31 172 ALA A CA 1
ATOM 1373 C C . ALA A 1 172 ? -9.448 -8.016 9.596 1.00 89.31 172 ALA A C 1
ATOM 1375 O O . ALA A 1 172 ? -9.617 -7.059 10.349 1.00 89.31 172 ALA A O 1
ATOM 1376 N N . HIS A 1 173 ? -10.471 -8.618 8.982 1.00 84.75 173 HIS A N 1
ATOM 1377 C CA . HIS A 1 173 ? -11.874 -8.219 9.115 1.00 84.75 173 HIS A CA 1
ATOM 1378 C C . HIS A 1 173 ? -12.746 -9.320 9.736 1.00 84.75 173 HIS A C 1
ATOM 1380 O O . HIS A 1 173 ? -13.975 -9.264 9.635 1.00 84.75 173 HIS A O 1
ATOM 1386 N N . LYS A 1 174 ? -12.138 -10.336 10.361 1.00 85.25 174 LYS A N 1
ATOM 1387 C CA . LYS A 1 174 ? -12.879 -11.393 11.051 1.00 85.25 174 LYS A CA 1
ATOM 1388 C C . LYS A 1 174 ? -13.601 -10.784 12.257 1.00 85.25 174 LYS A C 1
ATOM 1390 O O . LYS A 1 174 ? -12.997 -10.097 13.073 1.00 85.25 174 LYS A O 1
ATOM 1395 N N . ASP A 1 175 ? -14.904 -11.034 12.354 1.00 66.88 175 ASP A N 1
ATOM 1396 C CA . ASP A 1 175 ? -15.713 -10.617 13.499 1.00 66.88 175 ASP A CA 1
ATOM 1397 C C . ASP A 1 175 ? -15.326 -11.465 14.728 1.00 66.88 175 ASP A C 1
ATOM 1399 O O . ASP A 1 175 ? -15.542 -12.684 14.697 1.00 66.88 175 ASP A O 1
ATOM 1403 N N . PRO A 1 176 ? -14.756 -10.872 15.795 1.00 60.69 176 PRO A N 1
ATOM 1404 C CA . PRO A 1 176 ? -14.366 -11.617 16.989 1.00 60.69 176 PRO A CA 1
ATOM 1405 C C . PRO A 1 176 ? -15.569 -12.228 17.726 1.00 60.69 176 PRO A C 1
ATOM 1407 O O . PRO A 1 176 ? -15.390 -13.162 18.497 1.00 60.69 176 PRO A O 1
ATOM 1410 N N . HIS A 1 177 ? -16.796 -11.760 17.470 1.00 58.31 177 HIS A N 1
ATOM 1411 C CA . HIS A 1 177 ? -18.018 -12.278 18.093 1.00 58.31 177 HIS A CA 1
ATOM 1412 C C . HIS A 1 177 ? -18.703 -13.397 17.293 1.00 58.31 177 HIS A C 1
ATOM 1414 O O . HIS A 1 177 ? -19.767 -13.871 17.687 1.00 58.31 177 HIS A O 1
ATOM 1420 N N . LYS A 1 178 ? -18.117 -13.837 16.171 1.00 53.88 178 LYS A N 1
ATOM 1421 C CA . LYS A 1 178 ? -18.617 -14.973 15.375 1.00 53.88 178 LYS A CA 1
ATOM 1422 C C . LYS A 1 178 ? -17.938 -16.303 15.677 1.00 53.88 178 LYS A C 1
ATOM 1424 O O . LYS A 1 178 ? -18.267 -17.297 15.024 1.00 53.88 178 LYS A O 1
ATOM 1429 N N . GLU A 1 179 ? -17.020 -16.357 16.639 1.00 54.34 179 GLU A N 1
ATOM 1430 C CA . GLU A 1 179 ? -16.645 -17.644 17.219 1.00 54.34 179 GLU A CA 1
ATOM 1431 C C . GLU A 1 179 ? -17.849 -18.143 18.012 1.00 54.34 179 GLU A C 1
ATOM 1433 O O . GLU A 1 179 ? -18.130 -17.700 19.117 1.00 54.34 179 GLU A O 1
ATOM 1438 N N . VAL A 1 180 ? -18.637 -18.989 17.345 1.00 58.91 180 VAL A N 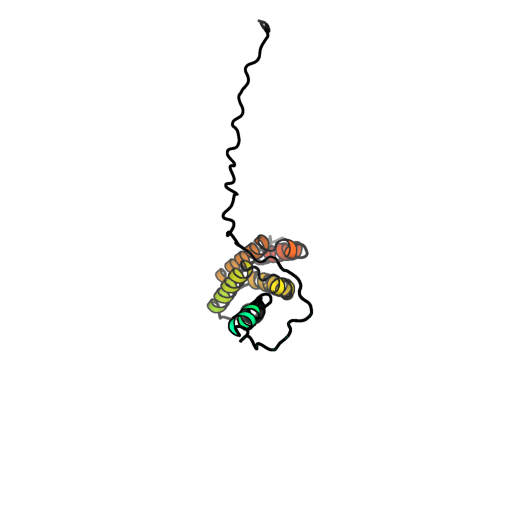1
ATOM 1439 C CA . VAL A 1 180 ? -19.683 -19.805 17.949 1.00 58.91 180 VAL A CA 1
ATOM 1440 C C . VAL A 1 180 ? -19.098 -20.429 19.205 1.00 58.91 180 VAL A C 1
ATOM 1442 O O . VAL A 1 180 ? -18.188 -21.252 19.103 1.00 58.91 180 VAL A O 1
ATOM 1445 N N . ASP A 1 181 ? -19.626 -20.028 20.360 1.00 49.62 181 ASP A N 1
ATOM 1446 C CA . ASP A 1 181 ? -19.476 -20.755 21.611 1.00 49.62 181 ASP A CA 1
ATOM 1447 C C . ASP A 1 181 ? -19.961 -22.187 21.355 1.00 49.62 181 ASP A C 1
ATOM 1449 O O . ASP A 1 181 ? -21.150 -22.500 21.426 1.00 49.62 181 ASP A O 1
ATOM 1453 N N . THR A 1 182 ? -19.043 -23.070 20.969 1.00 52.25 182 THR A N 1
ATOM 1454 C CA . THR A 1 182 ? -19.257 -24.508 21.050 1.00 52.25 182 THR A CA 1
ATOM 1455 C C . THR A 1 182 ? -19.161 -24.862 22.522 1.00 52.25 182 THR A C 1
ATOM 1457 O O . THR A 1 182 ? -18.078 -25.157 23.030 1.00 52.25 182 THR A O 1
ATOM 1460 N N . GLN A 1 183 ? -20.299 -24.732 23.195 1.00 39.44 183 GLN A N 1
ATOM 1461 C CA . GLN A 1 183 ? -20.552 -25.264 24.525 1.00 39.44 183 GLN A CA 1
ATOM 1462 C C . GLN A 1 183 ? -21.036 -26.713 24.435 1.00 39.44 183 GLN A C 1
ATOM 1464 O O . GLN A 1 183 ? -21.769 -27.037 23.470 1.00 39.44 183 GLN A O 1
#

Radius of gyration: 35.01 Å; Cα contacts (8 Å, |Δi|>4): 70; chains: 1; bounding box: 101×56×89 Å

InterPro domains:
  IPR011989 Armadillo-like helical [G3DSA:1.25.10.10] (77-183)
  IPR016024 Armadillo-type fold [SSF48371] (69-164)

Organism: Pan troglodytes (NCBI:txid9598)

Mean predicted aligned error: 18.8 Å

Foldseek 3Di:
DDDDDDDDDDDDDPDDPDDPPDPPDDDDDPPPDDDDPDPDDPPPPDDDPDPPPVVVVVVVPPPPPPPVPPPVVLVVVLVLVVVLLVVLVPLDPPVPVVLVSLVVLLVVLVDPSVVSCVPCVVSLLVSLLVQCLHPDVVSVVSSVVSVVSNCVRPVVVCPVCVVVSVVSNCVSVDDPVPPPPPD

pLDDT: mean 73.36, std 21.32, range [35.97, 97.25]

Secondary structure (DSSP, 8-state):
-----------------------------------------TT----------HHHHHHTT----SS---HHHHHHHHHHHHHHHHHHH--SS-HHHHHHHHHHHHHHTTS--HHHHHHHHHHHHHHHHHHTT-SSHHHHHHHHHHHHHHHHH-HHHHTTTHHHHHHHHHHHT--GGGS----

Nearest PDB structures (foldseek):
  8whi-assembly1_A  TM=9.068E-01  e=2.214E-10  Homo sapiens
  8whh-assembly1_A-2  TM=9.038E-01  e=5.543E-10  Homo sapiens
  8whj-assembly1_A  TM=9.199E-01  e=1.238E-09  Homo sapiens
  8whk-assembly1_A  TM=8.821E-01  e=7.385E-10  Homo sapiens
  3woy-assembly1_A  TM=7.387E-01  e=7.287E-01  Homo sapiens

Solvent-accessible surface area (backbone atoms only — not comparable to full-atom values): 12029 Å² total; per-residue (Å²): 134,90,82,85,83,93,82,84,86,79,91,80,86,80,79,75,86,75,82,86,78,76,74,84,78,79,85,87,76,80,83,78,84,78,89,72,89,78,79,85,66,98,82,75,85,74,89,70,89,68,82,71,60,67,61,60,68,56,57,72,64,70,76,82,78,84,74,78,66,64,63,67,61,54,52,53,51,50,57,48,48,53,53,38,53,53,48,61,72,51,88,61,90,59,59,66,61,40,47,50,37,51,51,53,52,45,51,57,51,74,46,94,58,60,68,60,47,71,74,40,43,69,62,54,51,54,51,39,56,55,40,37,62,44,90,49,67,69,52,20,55,46,35,52,50,38,54,53,47,38,52,69,68,41,51,79,77,41,67,90,41,47,67,61,53,52,54,49,55,52,60,56,66,58,62,84,84,69,67,72,82,85,123